Protein AF-A7HFD5-F1 (afdb_monomer)

Secondary structure (DSSP, 8-state):
---------------------------TTHHHHHHHHHHHHHHHHHHHHHHHHS---HHHHHHHHHHHHHHHHHHHHHHHHHHHHHHHTSPPPHHHHHHHHHHHHHHHHHTHHHHHHHHHHHTTSS-HHHHHHHHHHHHHHHHHHHHHHHHHHTT--HHHHHHHHHHHHHHHHHHHHHHHH--

Radius of gyration: 25.85 Å; Cα contacts (8 Å, |Δi|>4): 185; chains: 1; bounding box: 57×35×99 Å

Foldseek 3Di:
DDDDDDDDPPPPDPPPDPPDDPPPCLPPQLVLLLVLLLVLLLVLLLLLLVCLVPPDQLVCSLCVSLVVLVVVLVVQLVVQLVVVCVVVVDHDDPVSSVVSCSSSVSSNVSNCPLSVLSVCVVVVPDPSNVSSVVSNVVSLVSQLVSQLVVCVSVVHDNVVSNVRSVVSSVSSVVSNVVSVVVD

Mean predicted aligned error: 10.49 Å

Nearest PDB structures (foldseek):
  6bwj-assembly1_B  TM=3.461E-01  e=7.773E+00  Oryctolagus cuniculus
  8s9s-assembly1_4  TM=3.280E-01  e=8.963E+00  Homo sapiens
  7v0k-assembly1_K  TM=2.962E-01  e=8.547E+00  Homo sapiens

pLDDT: mean 82.37, std 14.39, range [43.31, 96.06]

Sequence (183 aa):
MRLVNRSRLRRPGARTLPTEPPHAHTQPWIAPFAAKAIYGLLTVLALLVAMEEHPPTPLRASVTLFGAIFGIALAEAYSEWIAEMLAHRRPLSREELRGIWRVVAPVMLGAQPPTVVLLISALGFLPVETAIDVGQWTDLALLYLFGVRVGRVAQQTWPLAIGSGAIATATGALIILVKSLFH

Structure (mmCIF, N/CA/C/O backbone):
data_AF-A7HFD5-F1
#
_entry.id   AF-A7HFD5-F1
#
loop_
_atom_site.group_PDB
_atom_site.id
_atom_site.type_symbol
_atom_site.label_atom_id
_atom_site.label_alt_id
_atom_site.label_comp_id
_atom_site.label_asym_id
_atom_site.label_entity_id
_atom_site.label_seq_id
_atom_site.pdbx_PDB_ins_code
_atom_site.Cartn_x
_atom_site.Cartn_y
_atom_site.Cartn_z
_atom_site.occupancy
_atom_site.B_iso_or_equiv
_atom_site.auth_seq_id
_atom_site.auth_comp_id
_atom_site.auth_asym_id
_atom_site.auth_atom_id
_atom_site.pdbx_PDB_model_num
ATOM 1 N N . MET A 1 1 ? -40.464 2.181 81.068 1.00 44.25 1 MET A N 1
ATOM 2 C CA . MET A 1 1 ? -39.337 2.297 80.115 1.00 44.25 1 MET A CA 1
ATOM 3 C C . MET A 1 1 ? -39.843 1.990 78.705 1.00 44.25 1 MET A C 1
ATOM 5 O O . MET A 1 1 ? -40.033 0.830 78.376 1.00 44.25 1 MET A O 1
ATOM 9 N N . ARG A 1 2 ? -40.174 3.021 77.912 1.00 43.31 2 ARG A N 1
ATOM 10 C CA . ARG A 1 2 ? -40.596 2.907 76.501 1.00 43.31 2 ARG A CA 1
ATOM 11 C C . ARG A 1 2 ? -39.436 3.379 75.628 1.00 43.31 2 ARG A C 1
ATOM 13 O O . ARG A 1 2 ? -39.025 4.527 75.766 1.00 43.31 2 ARG A O 1
ATOM 20 N N . LEU A 1 3 ? -38.911 2.509 74.768 1.00 49.72 3 LEU A N 1
ATOM 21 C CA . LEU A 1 3 ? -37.786 2.819 73.888 1.00 49.72 3 LEU A CA 1
ATOM 22 C C . LEU A 1 3 ? -38.243 2.958 72.428 1.00 49.72 3 LEU A C 1
ATOM 24 O O . LEU A 1 3 ? -38.710 2.013 71.806 1.00 49.72 3 LEU A O 1
ATOM 28 N N . VAL A 1 4 ? -38.036 4.183 71.939 1.00 55.72 4 VAL A N 1
ATOM 29 C CA . VAL A 1 4 ? -37.553 4.578 70.606 1.00 55.72 4 VAL A CA 1
ATOM 30 C C . VAL A 1 4 ? -38.451 4.321 69.387 1.00 55.72 4 VAL A C 1
ATOM 32 O O . VAL A 1 4 ? -38.431 3.289 68.724 1.00 55.72 4 VAL A O 1
ATOM 35 N N . ASN A 1 5 ? -39.138 5.408 69.035 1.00 47.22 5 ASN A N 1
ATOM 36 C CA . ASN A 1 5 ? -39.768 5.730 67.760 1.00 47.22 5 ASN A CA 1
ATOM 37 C C . ASN A 1 5 ? -38.707 5.894 66.646 1.00 47.22 5 ASN A C 1
ATOM 39 O O . ASN A 1 5 ? -37.920 6.842 66.664 1.00 47.22 5 ASN A O 1
ATOM 43 N N . ARG A 1 6 ? -38.678 4.976 65.670 1.00 53.00 6 ARG A N 1
ATOM 44 C CA . ARG A 1 6 ? -37.839 5.071 64.463 1.00 53.00 6 ARG A CA 1
ATOM 45 C C . ARG A 1 6 ? -38.540 5.920 63.408 1.00 53.00 6 ARG A C 1
ATOM 47 O O . ARG A 1 6 ? -39.230 5.402 62.534 1.00 53.00 6 ARG A O 1
ATOM 54 N N . SER A 1 7 ? -38.321 7.227 63.470 1.00 53.94 7 SER A N 1
ATOM 55 C CA . SER A 1 7 ? -38.699 8.138 62.396 1.00 53.94 7 SER A CA 1
ATOM 56 C C . SER A 1 7 ? -37.459 8.620 61.630 1.00 53.94 7 SER A C 1
ATOM 58 O O . SER A 1 7 ? -36.472 9.031 62.230 1.00 53.94 7 SER A O 1
ATOM 60 N N . ARG A 1 8 ? -37.567 8.591 60.294 1.00 55.59 8 ARG A N 1
ATOM 61 C CA . ARG A 1 8 ? -36.820 9.398 59.308 1.00 55.59 8 ARG A CA 1
ATOM 62 C C . ARG A 1 8 ? -35.322 9.104 59.124 1.00 55.59 8 ARG A C 1
ATOM 64 O O . ARG A 1 8 ? -34.465 9.793 59.657 1.00 55.59 8 ARG A O 1
ATOM 71 N N . LEU A 1 9 ? -35.021 8.236 58.156 1.00 59.00 9 LEU A N 1
ATOM 72 C CA . LEU A 1 9 ? -33.842 8.397 57.295 1.00 59.00 9 LEU A CA 1
ATOM 73 C C . LEU A 1 9 ? -34.305 8.482 55.839 1.00 59.00 9 LEU A C 1
ATOM 75 O O . LEU A 1 9 ? -34.291 7.520 55.077 1.00 59.00 9 LEU A O 1
ATOM 79 N N . ARG A 1 10 ? -34.778 9.676 55.481 1.00 52.75 10 ARG A N 1
ATOM 80 C CA . ARG A 1 10 ? -35.054 10.084 54.104 1.00 52.75 10 ARG A CA 1
ATOM 81 C C . ARG A 1 10 ? -33.688 10.361 53.465 1.00 52.75 10 ARG A C 1
ATOM 83 O O . ARG A 1 10 ? -33.070 11.373 53.781 1.00 52.75 10 ARG A O 1
ATOM 90 N N . ARG A 1 11 ? -33.175 9.439 52.642 1.00 56.62 11 ARG A N 1
ATOM 91 C CA . ARG A 1 11 ? -31.941 9.668 51.872 1.00 56.62 11 ARG A CA 1
ATOM 92 C C . ARG A 1 11 ? -32.194 10.802 50.861 1.00 56.62 11 ARG A C 1
ATOM 94 O O . ARG A 1 11 ? -33.150 10.689 50.093 1.00 56.62 11 ARG A O 1
ATOM 101 N N . PRO A 1 12 ? -31.404 11.891 50.871 1.00 48.50 12 PRO A N 1
ATOM 102 C CA . PRO A 1 12 ? -31.484 12.939 49.858 1.00 48.50 12 PRO A CA 1
ATOM 103 C C . PRO A 1 12 ? -31.124 12.377 48.481 1.00 48.50 12 PRO A C 1
ATOM 105 O O . PRO A 1 12 ? -30.333 11.441 48.379 1.00 48.50 12 PRO A O 1
ATOM 108 N N . GLY A 1 13 ? -31.746 12.946 47.448 1.00 53.81 13 GLY A N 1
ATOM 109 C CA . GLY A 1 13 ? -31.769 12.455 46.074 1.00 53.81 13 GLY A CA 1
ATOM 110 C C . GLY A 1 13 ? -30.433 11.934 45.554 1.00 53.81 13 GLY A C 1
ATOM 111 O O . GLY A 1 13 ? -29.445 12.664 45.474 1.00 53.81 13 GLY A O 1
ATOM 112 N N . ALA A 1 14 ? -30.453 10.671 45.128 1.00 58.09 14 ALA A N 1
ATOM 113 C CA . ALA A 1 14 ? -29.502 10.159 44.162 1.00 58.09 14 ALA A CA 1
ATOM 114 C C . ALA A 1 14 ? -29.643 11.018 42.901 1.00 58.09 14 ALA A C 1
ATOM 116 O O . ALA A 1 14 ? -30.614 10.906 42.156 1.00 58.09 14 ALA A O 1
ATOM 117 N N . ARG A 1 15 ? -28.697 11.938 42.720 1.00 60.25 15 ARG A N 1
ATOM 118 C CA . ARG A 1 15 ? -28.485 12.659 41.472 1.00 60.25 15 ARG A CA 1
ATOM 119 C C . ARG A 1 15 ? -28.172 11.577 40.438 1.00 60.25 15 ARG A C 1
ATOM 121 O O . ARG A 1 15 ? -27.077 11.025 40.447 1.00 60.25 15 ARG A O 1
ATOM 128 N N . THR A 1 16 ? -29.164 11.194 39.639 1.00 61.38 16 THR A N 1
ATOM 129 C CA . THR A 1 16 ? -28.973 10.308 38.492 1.00 61.38 16 THR A CA 1
ATOM 130 C C . THR A 1 16 ? -27.947 10.991 37.603 1.00 61.38 16 THR A C 1
ATOM 132 O O . THR A 1 16 ? -28.239 12.036 37.017 1.00 61.38 16 THR A O 1
ATOM 135 N N . LEU A 1 17 ? -26.720 10.468 37.587 1.00 64.00 17 LEU A N 1
ATOM 136 C CA . LEU A 1 17 ? -25.736 10.857 36.588 1.00 64.00 17 LEU A CA 1
ATOM 137 C C . LEU A 1 17 ? -26.415 10.685 35.224 1.00 64.00 17 LEU A C 1
ATOM 139 O O . LEU A 1 17 ? -27.093 9.668 35.037 1.00 64.00 17 LEU A O 1
ATOM 143 N N . PRO A 1 18 ? -26.304 11.661 34.306 1.00 53.75 18 PRO A N 1
ATOM 144 C CA . PRO A 1 18 ? -26.724 11.451 32.934 1.00 53.75 18 PRO A CA 1
ATOM 145 C C . PRO A 1 18 ? -26.061 10.159 32.469 1.00 53.75 18 PRO A C 1
ATOM 147 O O . PRO A 1 18 ? -24.836 10.055 32.479 1.00 53.75 18 PRO A O 1
ATOM 150 N N . THR A 1 19 ? -26.866 9.149 32.153 1.00 61.34 19 THR A N 1
ATOM 151 C CA . THR A 1 19 ? -26.386 7.993 31.409 1.00 61.34 19 THR A CA 1
ATOM 152 C C . THR A 1 19 ? -25.817 8.569 30.126 1.00 61.34 19 THR A C 1
ATOM 154 O O . THR A 1 19 ? -26.585 9.128 29.337 1.00 61.34 19 THR A O 1
ATOM 157 N N . GLU A 1 20 ? -24.491 8.529 29.966 1.00 51.72 20 GLU A N 1
ATOM 158 C CA . GLU A 1 20 ? -23.870 8.852 28.687 1.00 51.72 20 GLU A CA 1
ATOM 159 C C . GLU A 1 20 ? -24.668 8.117 27.607 1.00 51.72 20 GLU A C 1
ATOM 161 O O . GLU A 1 20 ? -24.964 6.924 27.778 1.00 51.72 20 GLU A O 1
ATOM 166 N N . PRO A 1 21 ? -25.127 8.820 26.556 1.00 48.94 21 PRO A N 1
ATOM 167 C CA . PRO A 1 21 ? -25.828 8.157 25.475 1.00 48.94 21 PRO A CA 1
ATOM 168 C C . PRO A 1 21 ? -24.923 7.019 24.997 1.00 48.94 21 PRO A C 1
ATOM 170 O O . PRO A 1 21 ? -23.722 7.257 24.853 1.00 48.94 21 PRO A O 1
ATOM 173 N N . PRO A 1 22 ? -25.454 5.801 24.780 1.00 47.50 22 PRO A N 1
ATOM 174 C CA . PRO A 1 22 ? -24.657 4.685 24.304 1.00 47.50 22 PRO A CA 1
ATOM 175 C C . PRO A 1 22 ? -23.882 5.161 23.083 1.00 47.50 22 PRO A C 1
ATOM 177 O O . PRO A 1 22 ? -24.492 5.465 22.055 1.00 47.50 22 PRO A O 1
ATOM 180 N N . HIS A 1 23 ? -22.561 5.314 23.209 1.00 51.72 23 HIS A N 1
ATOM 181 C CA . HIS A 1 23 ? -21.713 5.595 22.067 1.00 51.72 23 HIS A CA 1
ATOM 182 C C . HIS A 1 23 ? -21.986 4.461 21.092 1.00 51.72 23 HIS A C 1
ATOM 184 O O . HIS A 1 23 ? -21.674 3.305 21.380 1.00 51.72 23 HIS A O 1
ATOM 190 N N . ALA A 1 24 ? -22.702 4.779 20.012 1.00 45.25 24 ALA A N 1
ATOM 191 C CA . ALA A 1 24 ? -23.101 3.814 19.013 1.00 45.25 24 ALA A CA 1
ATOM 192 C C . ALA A 1 24 ? -21.847 3.032 18.636 1.00 45.25 24 ALA A C 1
ATOM 194 O O . ALA A 1 24 ? -20.872 3.629 18.181 1.00 45.25 24 ALA A O 1
ATOM 195 N N . HIS A 1 25 ? -21.854 1.725 18.905 1.00 45.72 25 HIS A N 1
ATOM 196 C CA . HIS A 1 25 ? -20.772 0.810 18.575 1.00 45.72 25 HIS A CA 1
ATOM 197 C C . HIS A 1 25 ? -20.634 0.745 17.048 1.00 45.72 25 HIS A C 1
ATOM 199 O O . HIS A 1 25 ? -21.090 -0.188 16.388 1.00 45.72 25 HIS A O 1
ATOM 205 N N . THR A 1 26 ? -20.028 1.771 16.461 1.00 50.12 26 THR A N 1
ATOM 206 C CA . THR A 1 26 ? -19.501 1.747 15.109 1.00 50.12 26 THR A CA 1
ATOM 207 C C . THR A 1 26 ? -18.338 0.765 15.137 1.00 50.12 26 THR A C 1
ATOM 209 O O . THR A 1 26 ? -17.369 0.932 15.866 1.00 50.12 26 THR A O 1
ATOM 212 N N . GLN A 1 27 ? -1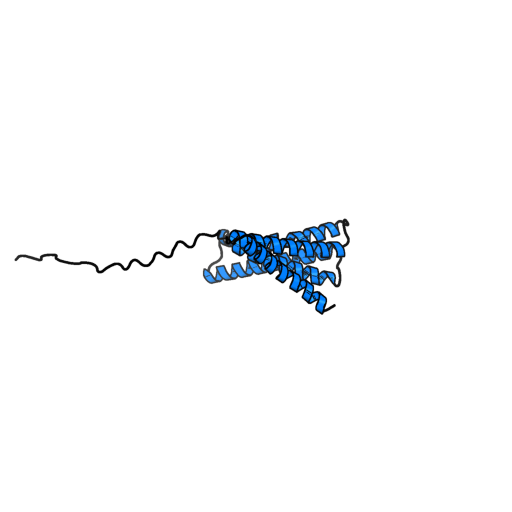8.533 -0.347 14.430 1.00 52.47 27 GLN A N 1
ATOM 213 C CA . GLN A 1 27 ? -17.648 -1.508 14.285 1.00 52.47 27 GLN A CA 1
ATOM 214 C C . GLN A 1 27 ? -16.198 -1.289 14.790 1.00 52.47 27 GLN A C 1
ATOM 216 O O . GLN A 1 27 ? -15.396 -0.703 14.058 1.00 52.47 27 GLN A O 1
ATOM 221 N N . PRO A 1 28 ? -15.836 -1.793 15.994 1.00 57.84 28 PRO A N 1
ATOM 222 C CA . PRO A 1 28 ? -14.595 -1.438 16.704 1.00 57.84 28 PRO A CA 1
ATOM 223 C C . PRO A 1 28 ? -13.293 -1.679 15.928 1.00 57.84 28 PRO A C 1
ATOM 225 O O . PRO A 1 28 ? -12.256 -1.113 16.252 1.00 57.84 28 PRO A O 1
ATOM 228 N N . TRP A 1 29 ? -13.330 -2.541 14.912 1.00 61.69 29 TRP A N 1
ATOM 229 C CA . TRP A 1 29 ? -12.152 -3.027 14.199 1.00 61.69 29 TRP A CA 1
ATOM 230 C C . TRP A 1 29 ? -11.953 -2.402 12.810 1.00 61.69 29 TRP A C 1
ATOM 232 O O . TRP A 1 29 ? -10.851 -2.484 12.275 1.00 61.69 29 TRP A O 1
ATOM 242 N N . ILE A 1 30 ? -12.969 -1.755 12.216 1.00 67.38 30 ILE A N 1
ATOM 243 C CA . ILE A 1 30 ? -12.863 -1.246 10.835 1.00 67.38 30 ILE A CA 1
ATOM 244 C C . ILE A 1 30 ? -12.021 0.028 10.750 1.00 67.38 30 ILE A C 1
ATOM 246 O O . ILE A 1 30 ? -11.222 0.168 9.825 1.00 67.38 30 ILE A O 1
ATOM 250 N N . ALA A 1 31 ? -12.189 0.964 11.686 1.00 69.19 31 ALA A N 1
ATOM 251 C CA . ALA A 1 31 ? -11.440 2.219 11.650 1.00 69.19 31 ALA A CA 1
ATOM 252 C C . ALA A 1 31 ? -9.922 2.003 11.846 1.00 69.19 31 ALA A C 1
ATOM 254 O O . ALA A 1 31 ? -9.158 2.500 11.014 1.00 69.19 31 ALA A O 1
ATOM 255 N N . PRO A 1 32 ? -9.465 1.197 12.831 1.00 75.12 32 PRO A N 1
ATOM 256 C CA . PRO A 1 32 ? -8.049 0.846 12.953 1.00 75.12 32 PRO A CA 1
ATOM 257 C C . PRO A 1 32 ? -7.513 0.098 11.728 1.00 75.12 32 PRO A C 1
ATOM 259 O O . PRO A 1 32 ? -6.400 0.372 11.284 1.00 75.12 32 PRO A O 1
ATOM 262 N N . PHE A 1 33 ? -8.315 -0.804 11.144 1.00 80.00 33 PHE A N 1
ATOM 263 C CA . PHE A 1 33 ? -7.948 -1.522 9.922 1.00 80.00 33 PHE A CA 1
ATOM 264 C C . PHE A 1 33 ? -7.673 -0.554 8.769 1.00 80.00 33 PHE A C 1
ATOM 266 O O . PHE A 1 33 ? -6.619 -0.619 8.143 1.00 80.00 33 PHE A O 1
ATOM 273 N N . ALA A 1 34 ? -8.615 0.347 8.484 1.00 80.69 34 ALA A N 1
ATOM 274 C CA . ALA A 1 34 ? -8.517 1.238 7.337 1.00 80.69 34 ALA A CA 1
ATOM 275 C C . ALA A 1 34 ? -7.388 2.263 7.492 1.00 80.69 34 ALA A C 1
ATOM 277 O O . ALA A 1 34 ? -6.662 2.502 6.533 1.00 80.69 34 ALA A O 1
ATOM 278 N N . ALA A 1 35 ? -7.195 2.820 8.693 1.00 84.06 35 ALA A N 1
ATOM 279 C CA . ALA A 1 35 ? -6.090 3.739 8.964 1.00 84.06 35 ALA A CA 1
ATOM 280 C C . ALA A 1 35 ? -4.727 3.078 8.697 1.00 84.06 35 ALA A C 1
ATOM 282 O O . ALA A 1 35 ? -3.876 3.645 8.015 1.00 84.06 35 ALA A O 1
ATOM 283 N N . LYS A 1 36 ? -4.553 1.840 9.168 1.00 85.44 36 LYS A N 1
ATOM 284 C CA . LYS A 1 36 ? -3.338 1.052 8.947 1.00 85.44 36 LYS A CA 1
ATOM 285 C C . LYS A 1 36 ? -3.147 0.624 7.494 1.00 85.44 36 LYS A C 1
ATOM 287 O O . LYS A 1 36 ? -2.031 0.671 6.989 1.00 85.44 36 LYS A O 1
ATOM 292 N N . ALA A 1 37 ? -4.222 0.254 6.802 1.00 86.50 37 ALA A N 1
ATOM 293 C CA . ALA A 1 37 ? -4.168 -0.050 5.375 1.00 86.50 37 ALA A CA 1
ATOM 294 C C . ALA A 1 37 ? -3.739 1.180 4.556 1.00 86.50 37 ALA A C 1
ATOM 296 O O . ALA A 1 37 ? -2.868 1.062 3.703 1.00 86.50 37 ALA A O 1
ATOM 297 N N . ILE A 1 38 ? -4.284 2.366 4.859 1.00 89.12 38 ILE A N 1
ATOM 298 C CA . ILE A 1 38 ? -3.890 3.637 4.229 1.00 89.12 38 ILE A CA 1
ATOM 299 C C . ILE A 1 38 ? -2.410 3.942 4.497 1.00 89.12 38 ILE A C 1
ATOM 301 O O . ILE A 1 38 ? -1.690 4.290 3.568 1.00 89.12 38 ILE A O 1
ATOM 305 N N . TYR A 1 39 ? -1.934 3.767 5.733 1.00 89.69 39 TYR A N 1
ATOM 306 C CA . TYR A 1 39 ? -0.515 3.933 6.066 1.00 89.69 39 TYR A CA 1
ATOM 307 C C . TYR A 1 39 ? 0.392 2.985 5.263 1.00 89.69 39 TYR A C 1
ATOM 309 O O . TYR A 1 39 ? 1.397 3.418 4.692 1.00 89.69 39 TYR A O 1
ATOM 317 N N . GLY A 1 40 ? 0.008 1.709 5.165 1.00 90.00 40 GLY A N 1
ATOM 318 C CA . GLY A 1 4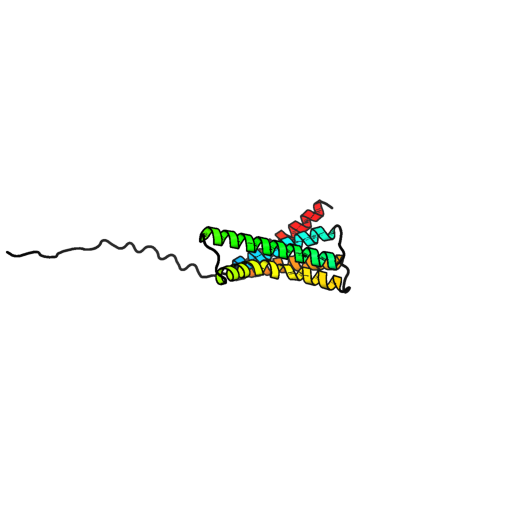0 ? 0.707 0.722 4.344 1.00 90.00 40 GLY A CA 1
ATOM 319 C C . GLY A 1 40 ? 0.763 1.132 2.872 1.00 90.00 40 GLY A C 1
ATOM 320 O O . GLY A 1 40 ? 1.845 1.157 2.296 1.00 90.00 40 GLY A O 1
ATOM 321 N N . LEU A 1 41 ? -0.373 1.530 2.292 1.00 92.62 41 LEU A N 1
ATOM 322 C CA . LEU A 1 41 ? -0.472 1.992 0.901 1.00 92.62 41 LEU A CA 1
ATOM 323 C C . LEU A 1 41 ? 0.388 3.231 0.629 1.00 92.62 41 LEU A C 1
ATOM 325 O O . LEU A 1 41 ? 1.102 3.270 -0.363 1.00 92.62 41 LEU A O 1
ATOM 329 N N . LEU A 1 42 ? 0.380 4.229 1.520 1.00 93.44 42 LEU A N 1
ATOM 330 C CA . LEU A 1 42 ? 1.243 5.409 1.377 1.00 93.44 42 LEU A CA 1
ATOM 331 C C . LEU A 1 42 ? 2.728 5.028 1.407 1.00 93.44 42 LEU A C 1
ATOM 333 O O . LEU A 1 42 ? 3.534 5.609 0.681 1.00 93.44 42 LEU A O 1
ATOM 337 N N . THR A 1 43 ? 3.084 4.039 2.227 1.00 93.12 43 THR A N 1
ATOM 338 C CA . THR A 1 43 ? 4.463 3.555 2.321 1.00 93.12 43 THR A CA 1
ATOM 339 C C . THR A 1 43 ? 4.882 2.786 1.069 1.00 93.12 43 THR A C 1
ATOM 341 O O . THR A 1 43 ? 5.982 3.011 0.566 1.00 93.12 43 THR A O 1
ATOM 344 N N . VAL A 1 44 ? 4.015 1.921 0.527 1.00 93.88 44 VAL A N 1
ATOM 345 C CA . VAL A 1 44 ? 4.269 1.242 -0.756 1.00 93.88 44 VAL A CA 1
ATOM 346 C C . VAL A 1 44 ? 4.408 2.254 -1.881 1.00 93.88 44 VAL A C 1
ATOM 348 O O . VAL A 1 44 ? 5.389 2.189 -2.618 1.00 93.88 44 VAL A O 1
ATOM 351 N N . LEU A 1 45 ? 3.503 3.228 -1.960 1.00 94.88 45 LEU A N 1
ATOM 352 C CA . LEU A 1 45 ? 3.543 4.260 -2.985 1.00 94.88 45 LEU A CA 1
ATOM 353 C C . LEU A 1 45 ? 4.866 5.031 -2.940 1.00 94.88 45 LEU A C 1
ATOM 355 O O . LEU A 1 45 ? 5.505 5.205 -3.972 1.00 94.88 45 LEU A O 1
ATOM 359 N N . ALA A 1 46 ? 5.328 5.424 -1.749 1.00 94.44 46 ALA A N 1
ATOM 360 C CA . ALA A 1 46 ? 6.625 6.076 -1.584 1.00 94.44 46 ALA A CA 1
ATOM 361 C C . ALA A 1 46 ? 7.798 5.197 -2.054 1.00 94.44 46 ALA A C 1
ATOM 363 O O . ALA A 1 46 ? 8.717 5.695 -2.705 1.00 94.44 46 ALA A O 1
ATOM 364 N N . LEU A 1 47 ? 7.765 3.892 -1.767 1.00 94.31 47 LEU A N 1
ATOM 365 C CA . LEU A 1 47 ? 8.787 2.950 -2.232 1.00 94.31 47 LEU A CA 1
ATOM 366 C C . LEU A 1 47 ? 8.760 2.775 -3.754 1.00 94.31 47 LEU A C 1
ATOM 368 O O . LEU A 1 47 ? 9.820 2.761 -4.372 1.00 94.31 47 LEU A O 1
ATOM 372 N N . LEU A 1 48 ? 7.577 2.675 -4.364 1.00 94.62 48 LEU A N 1
ATOM 373 C CA . LEU A 1 48 ? 7.422 2.574 -5.817 1.00 94.62 48 LEU A CA 1
ATOM 374 C C . LEU A 1 48 ? 7.933 3.830 -6.522 1.00 94.62 48 LEU A C 1
ATOM 376 O O . LEU A 1 48 ? 8.693 3.723 -7.478 1.00 94.62 48 LEU A O 1
ATOM 380 N N . VAL A 1 49 ? 7.564 5.008 -6.016 1.00 93.94 49 VAL A N 1
ATOM 381 C CA . VAL A 1 49 ? 8.043 6.310 -6.503 1.00 93.94 49 VAL A CA 1
ATOM 382 C C . VAL A 1 49 ? 9.572 6.395 -6.420 1.00 93.94 49 VAL A C 1
ATOM 384 O O . VAL A 1 49 ? 10.209 6.869 -7.356 1.00 93.94 49 VAL A O 1
ATOM 387 N N . ALA A 1 50 ? 10.177 5.884 -5.343 1.00 92.56 50 ALA A N 1
ATOM 388 C CA . ALA A 1 50 ? 11.632 5.831 -5.199 1.00 92.56 50 ALA A CA 1
ATOM 389 C C . ALA A 1 50 ? 12.305 4.824 -6.154 1.00 92.56 50 ALA A C 1
ATOM 391 O O . ALA A 1 50 ? 13.405 5.080 -6.638 1.00 92.56 50 ALA A O 1
ATOM 392 N N . MET A 1 51 ? 11.668 3.679 -6.425 1.00 93.06 51 MET A N 1
ATOM 393 C CA . MET A 1 51 ? 12.184 2.671 -7.360 1.00 93.06 51 MET A CA 1
ATOM 394 C C . MET A 1 51 ? 12.118 3.127 -8.816 1.00 93.06 51 MET A C 1
ATOM 396 O O . MET A 1 51 ? 12.957 2.714 -9.606 1.00 93.06 51 MET A O 1
ATOM 400 N N . GLU A 1 52 ? 11.138 3.953 -9.169 1.00 92.00 52 GLU A N 1
ATOM 401 C CA . GLU A 1 52 ? 10.920 4.414 -10.542 1.00 92.00 52 GLU A CA 1
ATOM 402 C C . GLU A 1 52 ? 12.105 5.225 -11.098 1.00 92.00 52 GLU A C 1
ATOM 404 O O . GLU A 1 52 ? 12.359 5.177 -12.294 1.00 92.00 52 GLU A O 1
ATOM 409 N N . GLU A 1 53 ? 12.858 5.927 -10.241 1.00 87.62 53 GLU A N 1
ATOM 410 C CA . GLU A 1 53 ? 14.045 6.706 -10.639 1.00 87.62 53 GLU A CA 1
ATOM 411 C C . GLU A 1 53 ? 15.166 5.817 -11.203 1.00 87.62 53 GLU A C 1
ATOM 413 O O . GLU A 1 53 ? 15.808 6.136 -12.199 1.00 87.62 53 GLU A O 1
ATOM 418 N N . HIS A 1 54 ? 15.406 4.676 -10.553 1.00 88.81 54 HIS A N 1
ATOM 419 C CA . HIS A 1 54 ? 16.396 3.687 -10.973 1.00 88.81 54 HIS A CA 1
ATOM 420 C C . HIS A 1 54 ? 15.770 2.293 -10.880 1.00 88.81 54 HIS A C 1
ATOM 422 O O . HIS A 1 54 ? 16.028 1.579 -9.899 1.00 88.81 54 HIS A O 1
ATOM 428 N N . PRO A 1 55 ? 14.952 1.898 -11.877 1.00 89.56 55 PRO A N 1
ATOM 429 C CA . PRO A 1 55 ? 14.176 0.670 -11.817 1.00 89.56 55 PRO A CA 1
ATOM 430 C C . PRO A 1 55 ? 15.077 -0.550 -11.577 1.00 89.56 55 PRO A C 1
ATOM 432 O O . PRO A 1 55 ? 15.942 -0.866 -12.402 1.00 89.56 55 PRO A O 1
ATOM 435 N N . PRO A 1 56 ? 14.932 -1.252 -10.437 1.00 92.62 56 PRO A N 1
ATOM 436 C CA . PRO A 1 56 ? 15.657 -2.492 -10.209 1.00 92.62 56 PRO A CA 1
ATOM 437 C C . PRO A 1 56 ? 15.073 -3.609 -11.085 1.00 92.62 56 PRO A C 1
ATOM 439 O O . PRO A 1 56 ? 14.020 -3.465 -11.697 1.00 92.62 56 PRO A O 1
ATOM 442 N N . THR A 1 57 ? 15.714 -4.781 -11.111 1.00 95.12 57 THR A N 1
ATOM 443 C CA . THR A 1 57 ? 15.112 -5.946 -11.780 1.00 95.12 57 THR A CA 1
ATOM 444 C C . THR A 1 57 ? 13.760 -6.302 -11.135 1.00 95.12 57 THR A C 1
ATOM 446 O O . THR A 1 57 ? 13.634 -6.169 -9.914 1.00 95.12 57 THR A O 1
ATOM 449 N N . PRO A 1 58 ? 12.759 -6.806 -11.888 1.00 92.62 58 PRO A N 1
ATOM 450 C CA . PRO A 1 58 ? 11.415 -7.053 -11.352 1.00 92.62 58 PRO A CA 1
ATOM 451 C C . PRO A 1 58 ? 11.382 -7.914 -10.078 1.00 92.62 58 PRO A C 1
ATOM 453 O O . PRO A 1 58 ? 10.651 -7.629 -9.128 1.00 92.62 58 PRO A O 1
ATOM 456 N N . LEU A 1 59 ? 12.218 -8.960 -10.022 1.00 92.62 59 LEU A N 1
ATOM 457 C CA . LEU A 1 59 ? 12.333 -9.818 -8.842 1.00 92.62 59 LEU A CA 1
ATOM 458 C C . LEU A 1 59 ? 12.909 -9.052 -7.646 1.00 92.62 59 LEU A C 1
ATOM 460 O O . LEU A 1 59 ? 12.413 -9.191 -6.530 1.00 92.62 59 LEU A O 1
ATOM 464 N N . ARG A 1 60 ? 13.931 -8.218 -7.870 1.00 94.19 60 ARG A N 1
ATOM 465 C CA . ARG A 1 60 ? 14.518 -7.382 -6.819 1.00 94.19 60 ARG A CA 1
ATOM 466 C C . ARG A 1 60 ? 13.512 -6.339 -6.335 1.00 94.19 60 ARG A C 1
ATOM 468 O O . ARG A 1 60 ? 13.379 -6.190 -5.128 1.00 94.19 60 ARG A O 1
ATOM 475 N N . ALA A 1 61 ? 12.761 -5.704 -7.238 1.00 93.38 61 ALA A N 1
ATOM 476 C CA . ALA A 1 61 ? 11.665 -4.795 -6.897 1.00 93.38 61 ALA A CA 1
ATOM 477 C C . ALA A 1 61 ? 10.641 -5.485 -5.980 1.00 93.38 61 ALA A C 1
ATOM 479 O O . ALA A 1 61 ? 10.340 -4.993 -4.895 1.00 93.38 61 ALA A O 1
ATOM 480 N N . SER A 1 62 ? 10.184 -6.676 -6.382 1.00 92.44 62 SER A N 1
ATOM 481 C CA . SER A 1 62 ? 9.198 -7.476 -5.645 1.00 92.44 62 SER A CA 1
ATOM 482 C C . SER A 1 62 ? 9.686 -7.851 -4.244 1.00 92.44 62 SER A C 1
ATOM 484 O O . SER A 1 62 ? 8.976 -7.650 -3.262 1.00 92.44 62 SER A O 1
ATOM 486 N N . VAL A 1 63 ? 10.914 -8.372 -4.136 1.00 93.12 63 VAL A N 1
ATOM 487 C CA . VAL A 1 63 ? 11.509 -8.781 -2.854 1.00 93.12 63 VAL A CA 1
ATOM 488 C C . VAL A 1 63 ? 11.761 -7.577 -1.953 1.00 93.12 63 VAL A C 1
ATOM 490 O O . VAL A 1 63 ? 11.489 -7.653 -0.757 1.00 93.12 63 VAL A O 1
ATOM 493 N N . THR A 1 64 ? 12.254 -6.465 -2.502 1.00 93.38 64 THR A N 1
ATOM 494 C CA . THR A 1 64 ? 12.469 -5.236 -1.733 1.00 93.38 64 THR A CA 1
ATOM 495 C C . THR A 1 64 ? 11.150 -4.690 -1.205 1.00 93.38 64 THR A C 1
ATOM 497 O O . THR A 1 64 ? 11.071 -4.371 -0.020 1.00 93.38 64 THR A O 1
ATOM 500 N N . LEU A 1 65 ? 10.110 -4.630 -2.040 1.00 92.50 65 LEU A N 1
ATOM 501 C CA . LEU A 1 65 ? 8.817 -4.105 -1.623 1.00 92.50 65 LEU A CA 1
ATOM 502 C C . LEU A 1 65 ? 8.158 -5.001 -0.567 1.00 92.50 65 LEU A C 1
ATOM 504 O O . LEU A 1 65 ? 7.779 -4.523 0.503 1.00 92.50 65 LEU A O 1
ATOM 508 N N . PHE A 1 66 ? 8.106 -6.312 -0.820 1.00 91.56 66 PHE A N 1
ATOM 509 C CA . PHE A 1 66 ? 7.584 -7.283 0.139 1.00 91.56 66 PHE A CA 1
ATOM 510 C C . PHE A 1 66 ? 8.354 -7.245 1.463 1.00 91.56 66 PHE A C 1
ATOM 512 O O . PHE A 1 66 ? 7.752 -7.178 2.534 1.00 91.56 66 PHE A O 1
ATOM 519 N N . GLY A 1 67 ? 9.688 -7.256 1.397 1.00 91.25 67 GLY A N 1
ATOM 520 C CA . GLY A 1 67 ? 10.561 -7.238 2.566 1.00 91.25 67 GLY A CA 1
ATOM 521 C C . GLY A 1 67 ? 10.404 -5.969 3.401 1.00 91.25 67 GLY A C 1
ATOM 522 O O . GLY A 1 67 ? 10.359 -6.057 4.627 1.00 91.25 67 GLY A O 1
ATOM 523 N N . ALA A 1 68 ? 10.258 -4.805 2.761 1.00 92.62 68 ALA A N 1
ATOM 524 C CA . ALA A 1 68 ? 10.019 -3.542 3.453 1.00 92.62 68 ALA A CA 1
ATOM 525 C C . ALA A 1 68 ? 8.682 -3.557 4.208 1.00 92.62 68 ALA A C 1
ATOM 527 O O . ALA A 1 68 ? 8.646 -3.271 5.404 1.00 92.62 68 ALA A O 1
ATOM 528 N N . ILE A 1 69 ? 7.597 -3.965 3.545 1.00 90.50 69 ILE A N 1
ATOM 529 C CA . ILE A 1 69 ? 6.265 -4.049 4.162 1.00 90.50 69 ILE A CA 1
ATOM 530 C C . ILE A 1 69 ? 6.224 -5.090 5.276 1.00 90.50 69 ILE A C 1
ATOM 532 O O . ILE A 1 69 ? 5.632 -4.851 6.328 1.00 90.50 69 ILE A O 1
ATOM 536 N N . PHE A 1 70 ? 6.895 -6.223 5.085 1.00 89.81 70 PHE A N 1
ATOM 537 C CA . PHE A 1 70 ? 7.044 -7.230 6.125 1.00 89.81 70 PHE A CA 1
ATOM 538 C C . PHE A 1 70 ? 7.821 -6.689 7.334 1.00 89.81 70 PHE A C 1
ATOM 540 O O . PHE A 1 70 ? 7.392 -6.876 8.471 1.00 89.81 70 PHE A O 1
ATOM 547 N N . GLY A 1 71 ? 8.919 -5.963 7.109 1.00 91.19 71 GLY A N 1
ATOM 548 C CA . GLY A 1 71 ? 9.694 -5.318 8.169 1.00 91.19 71 GLY A CA 1
ATOM 549 C C . GLY A 1 71 ? 8.886 -4.285 8.958 1.00 91.19 71 GLY A C 1
ATOM 550 O O . GLY A 1 71 ? 8.921 -4.295 10.186 1.00 91.19 71 GLY A O 1
ATOM 551 N N . ILE A 1 72 ? 8.105 -3.446 8.272 1.00 90.19 72 ILE A N 1
ATOM 552 C CA . ILE A 1 72 ? 7.204 -2.466 8.904 1.00 90.19 72 ILE A CA 1
ATOM 553 C C . ILE A 1 72 ? 6.139 -3.176 9.739 1.00 90.19 72 ILE A C 1
ATOM 555 O O . ILE A 1 72 ? 5.928 -2.825 10.897 1.00 90.19 72 ILE A O 1
ATOM 559 N N . ALA A 1 73 ? 5.515 -4.222 9.194 1.00 86.88 73 ALA A N 1
ATOM 560 C CA . ALA A 1 73 ? 4.532 -5.014 9.922 1.00 86.88 73 ALA A CA 1
ATOM 561 C C . ALA A 1 73 ? 5.131 -5.656 11.187 1.00 86.88 73 ALA A C 1
ATOM 563 O O . ALA A 1 73 ? 4.511 -5.625 12.250 1.00 86.88 73 ALA A O 1
ATOM 564 N N . LEU A 1 74 ? 6.354 -6.190 11.112 1.00 87.88 74 LEU A N 1
ATOM 565 C CA . LEU A 1 74 ? 7.057 -6.712 12.286 1.00 87.88 74 LEU A CA 1
ATOM 566 C C . LEU A 1 74 ? 7.371 -5.619 13.311 1.00 87.88 74 LEU A C 1
ATOM 568 O O . LEU A 1 74 ? 7.211 -5.854 14.508 1.00 87.88 74 LEU A O 1
ATOM 572 N N . ALA A 1 75 ? 7.790 -4.434 12.862 1.00 89.75 75 ALA A N 1
ATOM 573 C CA . ALA A 1 75 ? 8.047 -3.302 13.745 1.00 89.75 75 ALA A CA 1
ATOM 574 C C . ALA A 1 75 ? 6.770 -2.862 14.478 1.00 89.75 75 ALA A C 1
ATOM 576 O O . ALA A 1 75 ? 6.798 -2.667 15.694 1.00 89.75 75 ALA A O 1
ATOM 577 N N . GLU A 1 76 ? 5.634 -2.791 13.777 1.00 86.38 76 GLU A N 1
ATOM 578 C CA . GLU A 1 76 ? 4.338 -2.515 14.399 1.00 86.38 76 GLU A CA 1
ATOM 579 C C . GLU A 1 76 ? 3.951 -3.595 15.414 1.00 86.38 76 GLU A C 1
ATOM 581 O O . GLU A 1 76 ? 3.579 -3.270 16.543 1.00 86.38 76 GLU A O 1
ATOM 586 N N . ALA A 1 77 ? 4.086 -4.875 15.051 1.00 86.12 77 ALA A N 1
ATOM 587 C CA . ALA A 1 77 ? 3.786 -5.991 15.949 1.00 86.12 77 ALA A CA 1
ATOM 588 C C . ALA A 1 77 ? 4.635 -5.939 17.224 1.00 86.12 77 ALA A C 1
ATOM 590 O O . ALA A 1 77 ? 4.137 -6.173 18.325 1.00 86.12 77 ALA A O 1
ATOM 591 N N . TYR A 1 78 ? 5.916 -5.605 17.078 1.00 85.62 78 TYR A N 1
ATOM 592 C CA . TYR A 1 78 ? 6.832 -5.452 18.196 1.00 85.62 78 TYR A CA 1
ATOM 593 C C . TYR A 1 78 ? 6.464 -4.256 19.082 1.00 85.62 78 TYR A C 1
ATOM 595 O O . TYR A 1 78 ? 6.494 -4.372 20.306 1.00 85.62 78 TYR A O 1
ATOM 603 N N . SER A 1 79 ? 6.071 -3.128 18.484 1.00 87.88 79 SER A N 1
ATOM 604 C CA . SER A 1 79 ? 5.654 -1.940 19.236 1.00 87.88 79 SER A CA 1
ATOM 605 C C . SER A 1 79 ? 4.411 -2.203 20.094 1.00 87.88 79 SER A C 1
ATOM 607 O O . SER A 1 79 ? 4.394 -1.843 21.271 1.00 87.88 79 SER A O 1
ATOM 609 N N . GLU A 1 80 ? 3.428 -2.926 19.549 1.00 86.00 80 GLU A N 1
ATOM 610 C CA . GLU A 1 80 ? 2.220 -3.325 20.273 1.00 86.00 80 GLU A CA 1
ATOM 611 C C . GLU A 1 80 ? 2.546 -4.337 21.379 1.00 86.00 80 GLU A C 1
ATOM 613 O O . GLU A 1 80 ? 2.046 -4.235 22.498 1.00 86.00 80 GLU A O 1
ATOM 618 N N . TRP A 1 81 ? 3.451 -5.284 21.103 1.00 84.50 81 TRP A N 1
ATOM 619 C CA . TRP A 1 81 ? 3.917 -6.232 22.113 1.00 84.50 81 TRP A CA 1
ATOM 620 C C . TRP A 1 81 ? 4.574 -5.518 23.301 1.00 84.50 81 TRP A C 1
ATOM 622 O O . TRP A 1 81 ? 4.250 -5.823 24.451 1.00 84.50 81 TRP A O 1
ATOM 632 N N . ILE A 1 82 ? 5.457 -4.547 23.048 1.00 86.56 82 ILE A N 1
ATOM 633 C CA . ILE A 1 82 ? 6.058 -3.734 24.111 1.00 86.56 82 ILE A CA 1
ATOM 634 C C . ILE A 1 82 ? 4.973 -2.998 24.899 1.00 86.56 82 ILE A C 1
ATOM 636 O O . ILE A 1 82 ? 5.001 -3.046 26.130 1.00 86.56 82 ILE A O 1
ATOM 640 N N . ALA A 1 83 ? 4.031 -2.336 24.221 1.00 86.00 83 ALA A N 1
ATOM 641 C CA . ALA A 1 83 ? 2.975 -1.565 24.875 1.00 86.00 83 ALA A CA 1
ATOM 642 C C . ALA A 1 83 ? 2.166 -2.430 25.855 1.00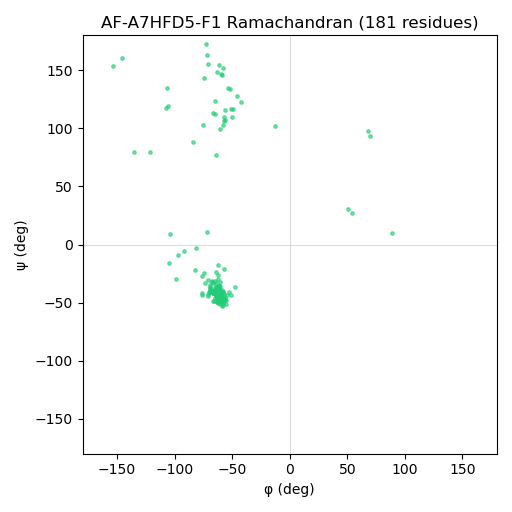 86.00 83 ALA A C 1
ATOM 644 O O . ALA A 1 83 ? 2.019 -2.073 27.026 1.00 86.00 83 ALA A O 1
ATOM 645 N N . GLU A 1 84 ? 1.740 -3.610 25.409 1.00 85.81 84 GLU A N 1
ATOM 646 C CA . GLU A 1 84 ? 0.933 -4.537 26.201 1.00 85.81 84 GLU A CA 1
ATOM 647 C C . GLU A 1 84 ? 1.735 -5.161 27.360 1.00 85.81 84 GLU A C 1
ATOM 649 O O . GLU A 1 84 ? 1.257 -5.277 28.494 1.00 85.81 84 GLU A O 1
ATOM 654 N N . MET A 1 85 ? 3.007 -5.501 27.116 1.00 86.06 85 MET A N 1
ATOM 655 C CA . MET A 1 85 ? 3.908 -6.016 28.151 1.00 86.06 85 MET A CA 1
ATOM 656 C C . MET A 1 85 ? 4.157 -4.977 29.255 1.00 86.06 85 MET A C 1
ATOM 658 O O . MET A 1 85 ? 4.161 -5.325 30.440 1.00 86.06 85 MET A O 1
ATOM 662 N N . LEU A 1 86 ? 4.347 -3.704 28.891 1.00 88.12 86 LEU A N 1
ATOM 663 C CA . LEU A 1 86 ? 4.528 -2.611 29.851 1.00 88.12 86 LEU A CA 1
ATOM 664 C C . LEU A 1 86 ? 3.240 -2.317 30.627 1.00 88.12 86 LEU A C 1
ATOM 666 O O . LEU A 1 86 ? 3.306 -2.084 31.837 1.00 88.12 86 LEU A O 1
ATOM 670 N N . ALA A 1 87 ? 2.083 -2.360 29.960 1.00 87.50 87 ALA A N 1
ATOM 671 C CA . ALA A 1 87 ? 0.782 -2.118 30.577 1.00 87.50 87 ALA A CA 1
ATOM 672 C C . ALA A 1 87 ? 0.437 -3.183 31.630 1.00 87.50 87 ALA A C 1
ATOM 674 O O . ALA A 1 87 ? -0.019 -2.853 32.727 1.00 87.50 87 ALA A O 1
ATOM 675 N N . HIS A 1 88 ? 0.698 -4.458 31.332 1.00 85.31 88 HIS A N 1
ATOM 676 C CA . HIS A 1 88 ? 0.322 -5.567 32.211 1.00 85.31 88 HIS A CA 1
ATOM 677 C C . HIS A 1 88 ? 1.441 -6.066 33.129 1.00 85.31 88 HIS A C 1
ATOM 679 O O . HIS A 1 88 ? 1.170 -6.861 34.030 1.00 85.31 88 HIS A O 1
ATOM 685 N N . ARG A 1 89 ? 2.686 -5.602 32.936 1.00 85.00 89 ARG A N 1
ATOM 686 C CA . ARG A 1 89 ? 3.883 -6.020 33.694 1.00 85.00 89 ARG A CA 1
ATOM 687 C C . ARG A 1 89 ? 4.061 -7.545 33.765 1.00 85.00 89 ARG A C 1
ATOM 689 O O . ARG A 1 89 ? 4.588 -8.068 34.746 1.00 85.00 89 ARG A O 1
ATOM 696 N N . ARG A 1 90 ? 3.611 -8.268 32.736 1.00 82.38 90 ARG A N 1
ATOM 697 C CA . ARG A 1 90 ? 3.711 -9.731 32.623 1.00 82.38 90 ARG A CA 1
ATOM 698 C C . ARG A 1 90 ? 3.914 -10.161 31.167 1.00 82.38 90 ARG A C 1
ATOM 700 O O . ARG A 1 90 ? 3.585 -9.390 30.266 1.00 82.38 90 ARG A O 1
ATOM 707 N N . PRO A 1 91 ? 4.407 -11.389 30.919 1.00 79.94 91 PRO A N 1
ATOM 708 C CA . PRO A 1 91 ? 4.425 -11.962 29.578 1.00 79.94 91 PRO A CA 1
ATOM 709 C C . PRO A 1 91 ? 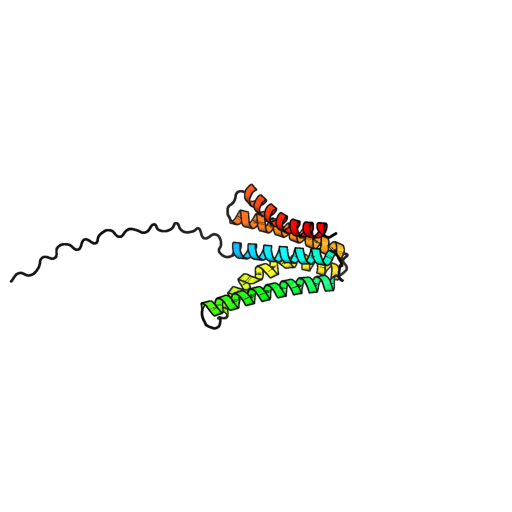3.011 -12.062 28.990 1.00 79.94 91 PRO A C 1
ATOM 711 O O . PRO A 1 91 ? 2.043 -12.330 29.713 1.00 79.94 91 PRO A O 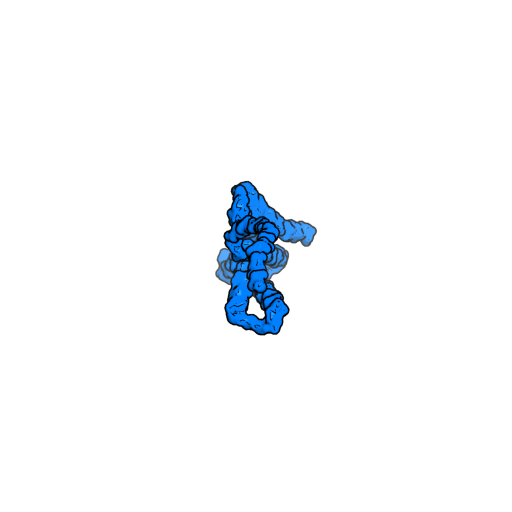1
ATOM 714 N N . LEU A 1 92 ? 2.912 -11.882 27.671 1.00 77.69 92 LEU A N 1
ATOM 715 C CA . LEU A 1 92 ? 1.653 -12.010 26.943 1.00 77.69 92 LEU A CA 1
ATOM 716 C C . LEU A 1 92 ? 1.232 -13.470 26.785 1.00 77.69 92 LEU A C 1
ATOM 718 O O . LEU A 1 92 ? 2.040 -14.367 26.539 1.00 77.69 92 LEU A O 1
ATOM 722 N N . SER A 1 93 ? -0.071 -13.689 26.872 1.00 84.12 93 SER A N 1
ATOM 723 C CA . SER A 1 93 ? -0.743 -14.918 26.482 1.00 84.12 93 SER A CA 1
ATOM 724 C C . SER A 1 93 ? -0.771 -15.077 24.956 1.00 84.12 93 SER A C 1
ATOM 726 O O . SER A 1 93 ? -0.613 -14.131 24.180 1.00 84.12 93 SER A O 1
ATOM 728 N N . ARG A 1 94 ? -1.032 -16.306 24.496 1.00 79.25 94 ARG A N 1
ATOM 729 C CA . ARG A 1 94 ? -1.201 -16.605 23.062 1.00 79.25 94 ARG A CA 1
ATOM 730 C C . ARG A 1 94 ? -2.392 -15.870 22.435 1.00 79.25 94 ARG A C 1
ATOM 732 O O . ARG A 1 94 ? -2.404 -15.660 21.225 1.00 79.25 94 ARG A O 1
ATOM 739 N N . GLU A 1 95 ? -3.395 -15.519 23.232 1.00 78.81 95 GLU A N 1
ATOM 740 C CA . GLU A 1 95 ? -4.588 -14.793 22.791 1.00 78.81 95 GLU A CA 1
ATOM 741 C C . GLU A 1 95 ? -4.282 -13.309 22.570 1.00 78.81 95 GLU A C 1
ATOM 743 O O . GLU A 1 95 ? -4.628 -12.778 21.516 1.00 78.81 95 GLU A O 1
ATOM 748 N N . GLU A 1 96 ? -3.533 -12.689 23.485 1.00 77.31 96 GLU A N 1
ATOM 749 C CA . GLU A 1 96 ? -3.019 -11.316 23.347 1.00 77.31 96 GLU A CA 1
ATOM 750 C C . GLU A 1 96 ? -2.102 -11.206 22.114 1.00 77.31 96 GLU A C 1
ATOM 752 O O . GLU A 1 96 ? -2.282 -10.322 21.277 1.00 77.31 96 GLU A O 1
ATOM 757 N N . LEU A 1 97 ? -1.217 -12.189 21.893 1.00 78.69 97 LEU A N 1
ATOM 758 C CA . LEU A 1 97 ? -0.368 -12.229 20.695 1.00 78.69 97 LEU A CA 1
ATOM 759 C C . LEU A 1 97 ? -1.177 -12.359 19.388 1.00 78.69 97 LEU A C 1
ATOM 761 O O . LEU A 1 97 ? -0.831 -11.758 18.372 1.00 78.69 97 LEU A O 1
ATOM 765 N N . ARG A 1 98 ? -2.280 -13.120 19.387 1.00 79.31 98 ARG A N 1
ATOM 766 C CA . ARG A 1 98 ? -3.206 -13.173 18.237 1.00 79.31 98 ARG A CA 1
ATOM 767 C C . ARG A 1 98 ? -3.936 -11.844 18.024 1.00 79.31 98 ARG A C 1
ATOM 769 O O . ARG A 1 98 ? -4.234 -11.508 16.877 1.00 79.31 98 ARG A O 1
ATOM 776 N N . GLY A 1 99 ? -4.218 -11.105 19.095 1.00 77.12 99 GLY A N 1
ATOM 777 C CA . GLY A 1 99 ? -4.750 -9.743 19.037 1.00 77.12 99 GLY A CA 1
ATOM 778 C C . GLY A 1 99 ? -3.816 -8.804 18.274 1.00 77.12 99 GLY A C 1
ATOM 779 O O . GLY A 1 99 ? -4.256 -8.151 17.329 1.00 77.12 99 GLY A O 1
ATOM 780 N N . ILE A 1 100 ? -2.518 -8.850 18.585 1.00 77.50 100 ILE A N 1
ATOM 781 C CA . ILE A 1 100 ? -1.479 -8.073 17.889 1.00 77.50 100 ILE A CA 1
ATOM 782 C C . ILE A 1 100 ? -1.482 -8.372 16.385 1.00 77.50 100 ILE A C 1
ATOM 784 O O . ILE A 1 100 ? -1.519 -7.461 15.559 1.00 77.50 100 ILE A O 1
ATOM 788 N N . TRP A 1 101 ? -1.542 -9.648 15.995 1.00 77.75 101 TRP A N 1
ATOM 789 C CA . TRP A 1 101 ? -1.602 -10.013 14.576 1.00 77.75 101 TRP A CA 1
ATOM 790 C C . TRP A 1 101 ? -2.845 -9.477 13.861 1.00 77.75 101 TRP A C 1
ATOM 792 O O . TRP A 1 101 ? -2.745 -9.065 12.709 1.00 77.75 101 TRP A O 1
ATOM 802 N N . ARG A 1 102 ? -4.009 -9.421 14.523 1.00 77.00 102 ARG A N 1
ATOM 803 C CA . ARG A 1 102 ? -5.218 -8.800 13.941 1.00 77.00 102 ARG A CA 1
ATOM 804 C C . ARG A 1 102 ? -5.056 -7.300 13.722 1.00 77.00 102 ARG A C 1
ATOM 806 O O . ARG A 1 102 ? -5.638 -6.762 12.785 1.00 77.00 102 ARG A O 1
ATOM 813 N N . VAL A 1 103 ? -4.270 -6.648 14.571 1.00 71.19 103 VAL A N 1
ATOM 814 C CA . VAL A 1 103 ? -3.957 -5.222 14.484 1.00 71.19 103 VAL A CA 1
ATOM 815 C C . VAL A 1 103 ? -2.933 -4.939 13.378 1.00 71.19 103 VAL A C 1
ATOM 817 O O . VAL A 1 103 ? -2.962 -3.858 12.803 1.00 71.19 103 VAL A O 1
ATOM 820 N N . VAL A 1 104 ? -2.062 -5.889 13.030 1.00 74.12 104 VAL A N 1
ATOM 821 C CA . VAL A 1 104 ? -0.970 -5.707 12.046 1.00 74.12 104 VAL A CA 1
ATOM 822 C C . VAL A 1 104 ? -1.303 -6.245 10.649 1.00 74.12 104 VAL A C 1
ATOM 824 O O . VAL A 1 104 ? -0.869 -5.685 9.643 1.00 74.12 104 VAL A O 1
ATOM 827 N N . ALA A 1 105 ? -2.141 -7.281 10.556 1.00 76.62 105 ALA A N 1
ATOM 828 C CA . ALA A 1 105 ? -2.613 -7.847 9.290 1.00 76.62 105 ALA A CA 1
ATOM 829 C C . ALA A 1 105 ? -3.116 -6.823 8.245 1.00 76.62 105 ALA A C 1
ATOM 831 O O . ALA A 1 105 ? -2.860 -7.043 7.060 1.00 76.62 105 ALA A O 1
ATOM 832 N N . PRO A 1 106 ? -3.789 -5.711 8.612 1.00 76.12 106 PRO A N 1
ATOM 833 C CA . PRO A 1 106 ? -4.279 -4.735 7.638 1.00 76.12 106 PRO A CA 1
ATOM 834 C C . PRO A 1 106 ? -3.159 -4.061 6.839 1.00 76.12 106 PRO A C 1
ATOM 836 O O . PRO A 1 106 ? -3.334 -3.818 5.649 1.00 76.12 106 PRO A O 1
ATOM 839 N N . VAL A 1 107 ? -2.007 -3.803 7.472 1.00 74.31 107 VAL A N 1
ATOM 840 C CA . VAL A 1 107 ? -0.831 -3.202 6.820 1.00 74.31 107 VAL A CA 1
ATOM 841 C C . VAL A 1 107 ? -0.279 -4.154 5.773 1.00 74.31 107 VAL A C 1
ATOM 843 O O . VAL A 1 107 ? -0.090 -3.768 4.624 1.00 74.31 107 VAL A O 1
ATOM 846 N N . MET A 1 108 ? -0.086 -5.422 6.151 1.00 78.00 108 MET A N 1
ATOM 847 C CA . MET A 1 108 ? 0.403 -6.437 5.224 1.00 78.00 108 MET A CA 1
ATOM 848 C C . MET A 1 108 ? -0.555 -6.619 4.053 1.00 78.00 108 MET A C 1
ATOM 850 O O . MET A 1 108 ? -0.118 -6.545 2.912 1.00 78.00 108 MET A O 1
ATOM 854 N N . LEU A 1 109 ? -1.848 -6.822 4.323 1.00 76.56 109 LEU A N 1
ATOM 855 C CA . LEU A 1 109 ? -2.843 -7.126 3.294 1.00 76.56 109 LEU A CA 1
ATOM 856 C C . LEU A 1 109 ? -3.121 -5.941 2.364 1.00 76.56 109 LEU A C 1
ATOM 858 O O . LEU A 1 109 ? -3.248 -6.145 1.160 1.00 76.56 109 LEU A O 1
ATOM 862 N N . GLY A 1 110 ? -3.198 -4.720 2.903 1.00 71.81 110 GLY A N 1
ATOM 863 C CA . GLY A 1 110 ? -3.466 -3.515 2.115 1.00 71.81 110 GLY A CA 1
ATOM 864 C C . GLY A 1 110 ? -2.363 -3.212 1.102 1.00 71.81 110 GLY A C 1
ATOM 865 O O . GLY A 1 110 ? -2.661 -2.757 0.007 1.00 71.81 110 GLY A O 1
ATOM 866 N N . ALA A 1 111 ? -1.117 -3.540 1.441 1.00 73.00 111 ALA A N 1
ATOM 867 C CA . ALA A 1 111 ? 0.082 -3.232 0.666 1.00 73.00 111 ALA A CA 1
ATOM 868 C C . ALA A 1 111 ? 0.510 -4.320 -0.345 1.00 73.00 111 ALA A C 1
ATOM 870 O O . ALA A 1 111 ? 1.466 -4.128 -1.097 1.00 73.00 111 ALA A O 1
ATOM 871 N N . GLN A 1 112 ? -0.148 -5.486 -0.373 1.00 82.88 112 GLN A N 1
ATOM 872 C CA . GLN A 1 112 ? 0.229 -6.559 -1.305 1.00 82.88 112 GLN A CA 1
ATOM 873 C C . GLN A 1 112 ? -0.147 -6.333 -2.777 1.00 82.88 112 GLN A C 1
ATOM 875 O O . GLN A 1 112 ? 0.605 -6.821 -3.622 1.00 82.88 112 GLN A O 1
ATOM 880 N N . PRO A 1 113 ? -1.253 -5.655 -3.147 1.00 88.62 113 PRO A N 1
ATOM 881 C CA . PRO A 1 113 ? -1.660 -5.583 -4.551 1.00 88.62 113 PRO A CA 1
ATOM 882 C C . PRO A 1 113 ? -0.568 -5.067 -5.509 1.00 88.62 113 PRO A C 1
ATOM 884 O O . PRO A 1 113 ? -0.340 -5.731 -6.520 1.00 88.62 113 PRO A O 1
ATOM 887 N N . PRO A 1 114 ? 0.209 -4.013 -5.193 1.00 87.50 114 PRO A N 1
ATOM 888 C CA . PRO A 1 114 ? 1.328 -3.601 -6.047 1.00 87.50 114 PRO A CA 1
ATOM 889 C C . PRO A 1 114 ? 2.480 -4.612 -6.087 1.00 87.50 114 PRO A C 1
ATOM 891 O O . PRO A 1 114 ? 3.131 -4.777 -7.114 1.00 87.50 114 PRO A O 1
ATOM 894 N N . THR A 1 115 ? 2.705 -5.354 -4.998 1.00 88.75 115 THR A N 1
ATOM 895 C CA . THR A 1 115 ? 3.706 -6.434 -4.975 1.00 88.75 115 THR A CA 1
ATOM 896 C C . THR A 1 115 ? 3.317 -7.545 -5.952 1.00 88.75 115 THR A C 1
ATOM 898 O O . THR A 1 115 ? 4.175 -8.078 -6.651 1.00 88.75 115 THR A O 1
ATOM 901 N N . VAL A 1 116 ? 2.022 -7.860 -6.069 1.00 92.00 116 VAL A N 1
ATOM 902 C CA . VAL A 1 116 ? 1.521 -8.824 -7.061 1.00 92.00 116 VAL A CA 1
ATOM 903 C C . VAL A 1 116 ? 1.788 -8.334 -8.486 1.00 92.00 116 VAL A C 1
ATOM 905 O O . VAL A 1 116 ? 2.226 -9.124 -9.317 1.00 92.00 116 VAL A O 1
ATOM 908 N N . VAL A 1 117 ? 1.598 -7.042 -8.767 1.00 93.12 117 VAL A N 1
ATOM 909 C CA . VAL A 1 117 ? 1.905 -6.455 -10.085 1.00 93.12 117 VAL A CA 1
ATOM 910 C C . VAL A 1 117 ? 3.393 -6.613 -10.431 1.00 93.12 117 VAL A C 1
ATOM 912 O O . VAL A 1 117 ? 3.727 -7.059 -11.531 1.00 93.12 117 VAL A O 1
ATOM 915 N N . LEU A 1 118 ? 4.293 -6.339 -9.482 1.00 91.31 118 LEU A N 1
ATOM 916 C CA . LEU A 1 118 ? 5.735 -6.537 -9.674 1.00 91.31 118 LEU A CA 1
ATOM 917 C C . LEU A 1 118 ? 6.107 -8.016 -9.866 1.00 91.31 118 LEU A C 1
ATOM 919 O O . LEU A 1 118 ? 6.963 -8.334 -10.693 1.00 91.31 118 LEU A O 1
ATOM 923 N N . LEU A 1 119 ? 5.436 -8.938 -9.169 1.00 92.31 119 LEU A N 1
ATOM 924 C CA . LEU A 1 119 ? 5.636 -10.376 -9.367 1.00 92.31 119 LEU A CA 1
ATOM 925 C C . LEU A 1 119 ? 5.203 -10.825 -10.766 1.00 92.31 119 LEU A C 1
ATOM 927 O O . LEU A 1 119 ? 5.894 -11.628 -11.386 1.00 92.31 119 LEU A O 1
ATOM 931 N N . ILE A 1 120 ? 4.104 -10.281 -11.296 1.00 92.69 120 ILE A N 1
ATOM 932 C CA . ILE A 1 120 ? 3.675 -10.538 -12.678 1.00 92.69 120 ILE A CA 1
ATOM 933 C C . ILE A 1 120 ? 4.752 -10.048 -13.664 1.00 92.69 120 ILE A C 1
ATOM 935 O O . ILE A 1 120 ? 5.067 -10.742 -14.630 1.00 92.69 120 ILE A O 1
ATOM 939 N N . SER A 1 121 ? 5.398 -8.911 -13.391 1.00 94.25 121 SER A N 1
ATOM 940 C CA . SER A 1 121 ? 6.554 -8.452 -14.176 1.00 94.25 121 SER A CA 1
ATOM 941 C C . SER A 1 121 ? 7.759 -9.387 -14.060 1.00 94.25 121 SER A C 1
ATOM 943 O O . SER A 1 121 ? 8.411 -9.677 -15.061 1.00 94.25 121 SER A O 1
ATOM 945 N N . ALA A 1 122 ? 8.015 -9.951 -12.877 1.00 92.75 122 ALA A N 1
ATOM 946 C CA . ALA A 1 122 ? 9.084 -10.933 -12.675 1.00 92.75 122 ALA A CA 1
ATOM 947 C C . ALA A 1 122 ? 8.878 -12.241 -13.447 1.00 92.75 122 ALA A C 1
ATOM 949 O O . ALA A 1 122 ? 9.854 -12.915 -13.770 1.00 92.75 122 ALA A O 1
ATOM 950 N N . LEU A 1 123 ? 7.634 -12.572 -13.792 1.00 94.75 123 LEU A N 1
ATOM 951 C CA . LEU A 1 123 ? 7.302 -13.687 -14.679 1.00 94.75 123 LEU A CA 1
ATOM 952 C C . LEU A 1 123 ? 7.450 -13.337 -16.173 1.00 94.75 123 LEU A C 1
ATOM 954 O O . LEU A 1 123 ? 7.264 -14.206 -17.020 1.00 94.75 123 LEU A O 1
ATOM 958 N N . GLY A 1 124 ? 7.797 -12.089 -16.506 1.00 91.25 124 GLY A N 1
ATOM 959 C CA . GLY A 1 124 ? 8.056 -11.629 -17.872 1.00 91.25 124 GLY A CA 1
ATOM 960 C C . GLY A 1 124 ? 6.827 -11.127 -18.633 1.00 91.25 124 GLY A C 1
ATOM 961 O O . GLY A 1 124 ? 6.925 -10.890 -19.833 1.00 91.25 124 GLY A O 1
ATOM 962 N N . PHE A 1 125 ? 5.676 -10.951 -17.975 1.00 95.31 125 PHE A N 1
ATOM 963 C CA . PHE A 1 125 ? 4.449 -10.495 -18.646 1.00 95.31 125 PHE A CA 1
ATOM 964 C C . PHE A 1 125 ? 4.452 -9.000 -18.998 1.00 95.31 125 PHE A C 1
ATOM 966 O O . PHE A 1 125 ? 3.719 -8.592 -19.897 1.00 95.31 125 PHE A O 1
ATOM 973 N N . LEU A 1 126 ? 5.236 -8.179 -18.291 1.00 94.94 126 LEU A N 1
ATOM 974 C CA . LEU A 1 126 ? 5.341 -6.737 -18.523 1.00 94.94 126 LEU A CA 1
ATOM 975 C C . LEU A 1 126 ? 6.704 -6.181 -18.069 1.00 94.94 126 LEU A C 1
ATOM 977 O O . LEU A 1 126 ? 7.298 -6.748 -17.144 1.00 94.94 126 LEU A O 1
ATOM 981 N N . PRO A 1 127 ? 7.184 -5.072 -18.668 1.00 94.69 127 PRO A N 1
ATOM 982 C CA . PRO A 1 127 ? 8.372 -4.351 -18.205 1.00 94.69 127 PRO A CA 1
ATOM 983 C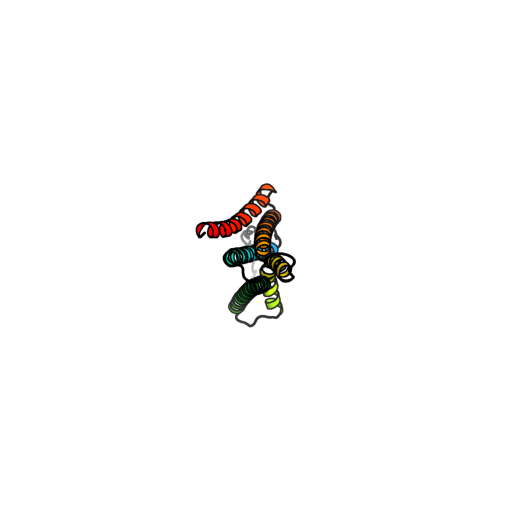 C . PRO A 1 127 ? 8.233 -3.879 -16.752 1.00 94.69 127 PRO A C 1
ATOM 985 O O . PRO A 1 127 ? 7.118 -3.635 -16.281 1.00 94.69 127 PRO A O 1
ATOM 988 N N . VAL A 1 128 ? 9.357 -3.746 -16.042 1.00 94.06 128 VAL A N 1
ATOM 989 C CA . VAL A 1 128 ? 9.349 -3.355 -14.621 1.00 94.06 128 VAL A CA 1
ATOM 990 C C . VAL A 1 128 ? 8.851 -1.928 -14.433 1.00 94.06 128 VAL A C 1
ATOM 992 O O . VAL A 1 128 ? 8.152 -1.649 -13.469 1.00 94.06 128 VAL A O 1
ATOM 995 N N . GLU A 1 129 ? 9.139 -1.053 -15.387 1.00 93.94 129 GLU A N 1
ATOM 996 C CA . GLU A 1 129 ? 8.714 0.341 -15.414 1.00 93.94 129 GLU A CA 1
ATOM 997 C C . GLU A 1 129 ? 7.185 0.410 -15.469 1.00 93.94 129 GLU A C 1
ATOM 999 O O . GLU A 1 129 ? 6.546 0.990 -14.598 1.00 93.94 129 GLU A O 1
ATOM 1004 N N . THR A 1 130 ? 6.582 -0.328 -16.408 1.00 95.38 130 THR A N 1
ATOM 1005 C CA . THR A 1 130 ? 5.122 -0.450 -16.510 1.00 95.38 130 THR A CA 1
ATOM 1006 C C . THR A 1 130 ? 4.515 -1.073 -15.254 1.00 95.38 130 THR A C 1
ATOM 1008 O O . THR A 1 130 ? 3.418 -0.703 -14.844 1.00 95.38 130 THR A O 1
ATOM 1011 N N . ALA A 1 131 ? 5.203 -2.025 -14.625 1.00 95.31 131 ALA A N 1
ATOM 1012 C CA . ALA A 1 131 ? 4.730 -2.650 -13.397 1.00 95.31 131 ALA A CA 1
ATOM 1013 C C . ALA A 1 131 ? 4.761 -1.692 -12.200 1.00 95.31 131 ALA A C 1
ATOM 1015 O O . ALA A 1 131 ? 3.844 -1.721 -11.379 1.00 95.31 131 ALA A O 1
ATOM 1016 N N . ILE A 1 132 ? 5.782 -0.835 -12.119 1.00 94.50 132 ILE A N 1
ATOM 1017 C CA . ILE A 1 132 ? 5.870 0.239 -11.130 1.00 94.50 132 ILE A CA 1
ATOM 1018 C C . ILE A 1 132 ? 4.725 1.231 -11.354 1.00 94.50 132 ILE A C 1
ATOM 1020 O O . ILE A 1 132 ? 3.975 1.479 -10.412 1.00 94.50 132 ILE A O 1
ATOM 1024 N N . ASP A 1 133 ? 4.509 1.698 -12.587 1.00 94.69 133 ASP A N 1
ATOM 1025 C CA . ASP A 1 133 ? 3.422 2.630 -12.923 1.00 94.69 133 ASP A CA 1
ATOM 1026 C C . ASP A 1 133 ? 2.049 2.059 -12.552 1.00 94.69 133 ASP A C 1
ATOM 1028 O O . ASP A 1 133 ? 1.249 2.690 -11.856 1.00 94.69 133 ASP A O 1
ATOM 1032 N N . VAL A 1 134 ? 1.768 0.823 -12.976 1.00 95.81 134 VAL A N 1
ATOM 1033 C CA . VAL A 1 134 ? 0.516 0.129 -12.647 1.00 95.81 134 VAL A CA 1
ATOM 1034 C C . VAL A 1 134 ? 0.384 -0.058 -11.134 1.00 95.81 134 VAL A C 1
ATOM 1036 O O . VAL A 1 134 ? -0.716 0.090 -10.597 1.00 95.81 134 VAL A O 1
ATOM 1039 N N . GLY A 1 135 ? 1.483 -0.340 -10.432 1.00 94.56 135 GLY A N 1
ATOM 1040 C CA . GLY A 1 135 ? 1.528 -0.417 -8.974 1.00 94.56 135 GLY A CA 1
ATOM 1041 C C . GLY A 1 135 ? 1.128 0.899 -8.302 1.00 94.56 135 GLY A C 1
ATOM 1042 O O . GLY A 1 135 ? 0.272 0.891 -7.420 1.00 94.56 135 GLY A O 1
ATOM 1043 N N . GLN A 1 136 ? 1.663 2.031 -8.765 1.00 94.75 136 GLN A N 1
ATOM 1044 C CA . GLN A 1 136 ? 1.326 3.357 -8.235 1.00 94.75 136 GLN A CA 1
ATOM 1045 C C . GLN A 1 136 ? -0.150 3.703 -8.462 1.00 94.75 136 GLN A C 1
ATOM 1047 O O . GLN A 1 136 ? -0.842 4.137 -7.539 1.00 94.75 136 GLN A O 1
ATOM 1052 N N . TRP A 1 137 ? -0.672 3.458 -9.669 1.00 96.06 137 TRP A N 1
ATOM 1053 C CA . TRP A 1 137 ? -2.095 3.656 -9.961 1.00 96.06 137 TRP A CA 1
ATOM 1054 C C . TRP A 1 137 ? -2.993 2.740 -9.127 1.00 96.06 137 TRP A C 1
ATOM 1056 O O . TRP A 1 137 ? -4.062 3.162 -8.680 1.00 96.06 137 TRP A O 1
ATOM 1066 N N . THR A 1 138 ? -2.547 1.507 -8.879 1.00 94.75 138 THR A N 1
ATOM 1067 C CA . THR A 1 138 ? -3.239 0.559 -7.998 1.00 94.75 138 THR A CA 1
ATOM 1068 C C . THR A 1 138 ? -3.306 1.097 -6.570 1.00 94.75 138 THR A C 1
ATOM 1070 O O . THR A 1 138 ? -4.385 1.091 -5.976 1.00 94.75 138 THR A O 1
ATOM 1073 N N . ASP A 1 139 ? -2.206 1.632 -6.038 1.00 92.94 139 ASP A N 1
ATOM 1074 C CA . ASP A 1 139 ? -2.178 2.237 -4.703 1.00 92.94 139 ASP A CA 1
ATOM 1075 C C . ASP A 1 139 ? -3.088 3.455 -4.586 1.00 92.94 139 ASP A C 1
ATOM 1077 O O . ASP A 1 139 ? -3.864 3.552 -3.635 1.00 92.94 139 ASP A O 1
ATOM 1081 N N . LEU A 1 140 ? -3.060 4.363 -5.565 1.00 95.00 140 LEU A N 1
ATOM 1082 C CA . LEU A 1 140 ? -3.953 5.524 -5.587 1.00 95.00 140 LEU A CA 1
ATOM 1083 C C . LEU A 1 140 ? -5.428 5.103 -5.628 1.00 95.00 140 LEU A C 1
ATOM 1085 O O . LEU A 1 140 ? -6.251 5.653 -4.892 1.00 95.0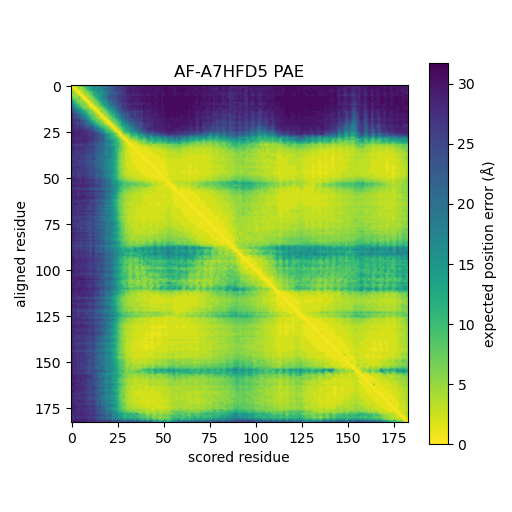0 140 LEU A O 1
ATOM 1089 N N . ALA A 1 141 ? -5.767 4.102 -6.445 1.00 95.06 141 ALA A N 1
ATOM 1090 C CA . ALA A 1 141 ? -7.122 3.566 -6.513 1.00 95.06 141 ALA A CA 1
ATOM 1091 C C . ALA A 1 141 ? -7.549 2.938 -5.178 1.00 95.06 141 ALA A C 1
ATOM 1093 O O . ALA A 1 141 ? -8.667 3.168 -4.711 1.00 95.06 141 ALA A O 1
ATOM 1094 N N . LEU A 1 142 ? -6.663 2.184 -4.524 1.00 93.12 142 LEU A N 1
ATOM 1095 C CA . LEU A 1 142 ? -6.940 1.595 -3.216 1.00 93.12 142 LEU A CA 1
ATOM 1096 C C . LEU A 1 142 ? -7.081 2.663 -2.129 1.00 93.12 142 LEU A C 1
ATOM 1098 O O . LEU A 1 142 ? -8.023 2.581 -1.342 1.00 93.12 142 LEU A O 1
ATOM 1102 N N . LEU A 1 143 ? -6.232 3.694 -2.113 1.00 93.12 143 LEU A N 1
ATOM 1103 C CA . LEU A 1 143 ? -6.355 4.841 -1.205 1.00 93.12 143 LEU A CA 1
ATOM 1104 C C . LEU A 1 143 ? -7.720 5.517 -1.351 1.00 93.12 143 LEU A C 1
ATOM 1106 O O . LEU A 1 143 ? -8.399 5.755 -0.347 1.00 93.12 143 LEU A O 1
ATOM 1110 N N . TYR A 1 144 ? -8.159 5.754 -2.590 1.00 94.69 144 TYR A N 1
ATOM 1111 C CA . TYR A 1 144 ? -9.488 6.289 -2.867 1.00 94.69 144 TYR A CA 1
ATOM 1112 C C . TYR A 1 144 ? -10.584 5.383 -2.297 1.00 94.69 144 TYR A C 1
ATOM 1114 O O . TYR A 1 144 ? -11.437 5.838 -1.532 1.00 94.69 144 TYR A O 1
ATOM 1122 N N . LEU A 1 145 ? -10.548 4.086 -2.622 1.00 92.69 145 LEU A N 1
ATOM 1123 C CA . LEU A 1 145 ? -11.555 3.116 -2.189 1.00 92.69 145 LEU A CA 1
ATOM 1124 C C . LEU A 1 145 ? -11.612 2.978 -0.664 1.00 92.69 145 LEU A C 1
ATOM 1126 O O . LEU A 1 145 ? -12.708 2.956 -0.098 1.00 92.69 145 LEU A O 1
ATOM 1130 N N . PHE A 1 146 ? -10.463 2.932 0.016 1.00 89.56 146 PHE A N 1
ATOM 1131 C CA . PHE A 1 146 ? -10.400 2.906 1.475 1.00 89.56 146 PHE A CA 1
ATOM 1132 C C . PHE A 1 146 ? -10.950 4.194 2.083 1.00 89.56 146 PHE A C 1
ATOM 1134 O O . PHE A 1 146 ? -11.768 4.114 2.999 1.00 89.56 146 PHE A O 1
ATOM 1141 N N . GLY A 1 147 ? -10.594 5.365 1.549 1.00 89.75 147 GLY A N 1
ATOM 1142 C CA . GLY A 1 147 ? -11.133 6.641 2.020 1.00 89.75 147 GLY A CA 1
ATOM 1143 C C . GLY A 1 147 ? -12.654 6.732 1.851 1.00 89.75 147 GLY A C 1
ATOM 1144 O O . GLY A 1 147 ? -13.359 7.067 2.805 1.00 89.75 147 GLY A O 1
ATOM 1145 N N . VAL A 1 148 ? -13.195 6.322 0.696 1.00 90.62 148 VAL A N 1
ATOM 1146 C CA . VAL A 1 148 ? -14.652 6.234 0.493 1.00 90.62 148 VAL A CA 1
ATOM 1147 C C . VAL A 1 148 ? -15.275 5.251 1.476 1.00 90.62 148 VAL A C 1
ATOM 1149 O O . VAL A 1 148 ? -16.293 5.556 2.102 1.00 90.62 148 VAL A O 1
ATOM 1152 N N . ARG A 1 149 ? -14.672 4.072 1.660 1.00 88.81 149 ARG A N 1
ATOM 1153 C CA . ARG A 1 149 ? -15.191 3.049 2.572 1.00 88.81 149 ARG A CA 1
ATOM 1154 C C . ARG A 1 149 ? -15.246 3.555 4.010 1.00 88.81 149 ARG A C 1
ATOM 1156 O O . ARG A 1 149 ? -16.261 3.320 4.665 1.00 88.81 149 ARG A O 1
ATOM 1163 N N . VAL A 1 150 ? -14.219 4.268 4.471 1.00 86.12 150 VAL A N 1
ATOM 1164 C CA . VAL A 1 150 ? -14.178 4.909 5.795 1.00 86.12 150 VAL A CA 1
ATOM 1165 C C . VAL A 1 150 ? -15.310 5.920 5.936 1.00 86.12 150 VAL A C 1
ATOM 1167 O O . VAL A 1 150 ? -16.094 5.811 6.880 1.00 86.12 150 VAL A O 1
ATOM 1170 N N . GLY A 1 151 ? -15.480 6.827 4.969 1.00 85.56 151 GLY A N 1
ATOM 1171 C CA . GLY A 1 151 ? -16.575 7.801 4.989 1.00 85.56 151 GLY A CA 1
ATOM 1172 C C . GLY A 1 151 ? -17.959 7.140 5.021 1.00 85.56 151 GLY A C 1
ATOM 1173 O O . GLY A 1 151 ? -18.843 7.549 5.776 1.00 85.56 151 GLY A O 1
ATOM 1174 N N . ARG A 1 152 ? -18.143 6.037 4.281 1.00 88.12 152 ARG A N 1
ATOM 1175 C CA . ARG A 1 152 ? -19.391 5.253 4.307 1.00 88.12 152 ARG A CA 1
ATOM 1176 C C . ARG A 1 152 ? -19.641 4.573 5.655 1.00 88.12 152 ARG A C 1
ATOM 1178 O O . ARG A 1 152 ? -20.787 4.530 6.094 1.00 88.12 152 ARG A O 1
ATOM 1185 N N . VAL A 1 153 ? -18.606 4.035 6.304 1.00 85.38 153 VAL A N 1
ATOM 1186 C CA . VAL A 1 153 ? -18.716 3.402 7.636 1.00 85.38 153 VAL A CA 1
ATOM 1187 C C . VAL A 1 153 ? -19.008 4.437 8.715 1.00 85.38 153 VAL A C 1
ATOM 1189 O O . VAL A 1 153 ? -19.796 4.162 9.615 1.00 85.38 153 VAL A O 1
ATOM 1192 N N . ALA A 1 154 ? -18.466 5.645 8.574 1.00 82.44 154 ALA A N 1
ATOM 1193 C CA . ALA A 1 154 ? -18.763 6.789 9.430 1.00 82.44 154 ALA A CA 1
ATOM 1194 C C . ALA A 1 154 ? -20.173 7.387 9.206 1.00 82.44 154 ALA A C 1
ATOM 1196 O O . ALA A 1 154 ? -20.457 8.474 9.697 1.00 82.44 154 ALA A O 1
ATOM 1197 N N . GLN A 1 155 ? -21.049 6.701 8.456 1.00 81.31 155 GLN A N 1
ATOM 1198 C CA . GLN A 1 155 ? -22.409 7.134 8.105 1.00 81.31 155 GLN A CA 1
ATOM 1199 C C . GLN A 1 155 ? -22.487 8.518 7.443 1.00 81.31 155 GLN A C 1
ATOM 1201 O O . GLN A 1 155 ? -23.518 9.187 7.492 1.00 81.31 155 GLN A O 1
ATOM 1206 N N . GLN A 1 156 ? -21.419 8.938 6.765 1.00 80.69 156 GLN A N 1
ATOM 1207 C CA . GLN A 1 156 ? -21.430 10.181 6.008 1.00 80.69 156 GLN A CA 1
ATOM 1208 C C . GLN A 1 156 ? -22.312 10.052 4.757 1.00 80.69 156 GLN A C 1
ATOM 1210 O O . GLN A 1 156 ? -22.510 8.957 4.206 1.00 80.69 156 GLN A O 1
ATOM 1215 N N . THR A 1 157 ? -22.822 11.190 4.279 1.00 89.69 157 THR A N 1
ATOM 1216 C CA . THR A 1 157 ? -23.494 11.274 2.977 1.00 89.69 157 THR A CA 1
ATOM 1217 C C . THR A 1 157 ? -22.519 10.905 1.854 1.00 89.69 157 THR A C 1
ATOM 1219 O O . THR A 1 157 ? -21.303 11.034 2.000 1.00 89.69 157 THR A O 1
ATOM 1222 N N . TRP A 1 158 ? -23.033 10.434 0.714 1.00 91.44 158 TRP A N 1
ATOM 1223 C CA . TRP A 1 158 ? -22.194 10.036 -0.426 1.00 91.44 158 TRP A CA 1
ATOM 1224 C C . TRP A 1 158 ? -21.163 11.094 -0.857 1.00 91.44 158 TRP A C 1
ATOM 1226 O O . TRP A 1 158 ? -20.010 10.710 -1.047 1.00 91.44 158 TRP A O 1
ATOM 1236 N N . PRO A 1 159 ? -21.500 12.398 -0.945 1.00 90.81 159 PRO A N 1
ATOM 1237 C CA . PRO A 1 159 ? -20.517 13.426 -1.287 1.00 90.81 159 PRO A CA 1
ATOM 1238 C C . PRO A 1 159 ? -19.369 13.527 -0.278 1.00 90.81 159 PRO A C 1
ATOM 1240 O O . PRO A 1 159 ? -18.214 13.657 -0.671 1.00 90.81 159 PRO A O 1
ATOM 1243 N N . LEU A 1 160 ? -19.665 13.413 1.019 1.00 87.56 160 LEU A N 1
ATOM 1244 C CA . LEU A 1 160 ? -18.652 13.446 2.076 1.00 87.56 160 LEU A CA 1
ATOM 1245 C C . LEU A 1 160 ? -17.759 12.198 2.040 1.00 87.56 160 LEU A C 1
ATOM 1247 O O . LEU A 1 160 ? -16.542 12.313 2.160 1.00 87.56 160 LEU A O 1
ATOM 1251 N N . ALA A 1 161 ? -18.339 11.021 1.783 1.00 90.00 161 ALA A N 1
ATOM 1252 C CA . ALA A 1 161 ? -17.565 9.794 1.625 1.00 90.00 161 ALA A CA 1
ATOM 1253 C C . ALA A 1 161 ? -16.630 9.856 0.405 1.00 90.00 161 ALA A C 1
ATOM 1255 O O . ALA A 1 161 ? -15.458 9.506 0.512 1.00 90.00 161 ALA A O 1
ATOM 1256 N N . ILE A 1 1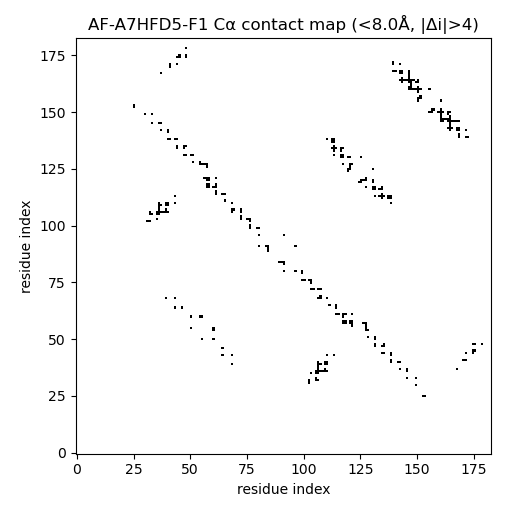62 ? -17.119 10.359 -0.733 1.00 93.12 162 ILE A N 1
ATOM 1257 C CA . ILE A 1 162 ? -16.300 10.629 -1.926 1.00 93.12 162 ILE A CA 1
ATOM 1258 C C . ILE A 1 162 ? -15.177 11.620 -1.595 1.00 93.12 162 ILE A C 1
ATOM 1260 O O . ILE A 1 162 ? -14.024 11.372 -1.942 1.00 93.12 162 ILE A O 1
ATOM 1264 N N . GLY A 1 163 ? -15.487 12.688 -0.855 1.00 92.62 163 GLY A N 1
ATOM 1265 C CA . GLY A 1 163 ? -14.498 13.650 -0.368 1.00 92.62 163 GLY A CA 1
ATOM 1266 C C . GLY A 1 163 ? -13.406 13.004 0.491 1.00 92.62 163 GLY A C 1
ATOM 1267 O O . GLY A 1 163 ? -12.230 13.298 0.303 1.00 92.62 163 GLY A O 1
ATOM 1268 N N . SER A 1 164 ? -13.760 12.061 1.368 1.00 89.75 164 SER A N 1
ATOM 1269 C CA . SER A 1 164 ? -12.781 11.301 2.158 1.00 89.75 164 SER A CA 1
ATOM 1270 C C . SER A 1 164 ? -11.848 10.459 1.280 1.00 89.75 164 SER A C 1
ATOM 1272 O O . SER A 1 164 ? -10.652 10.385 1.557 1.00 89.75 164 SER A O 1
ATOM 1274 N N . GLY A 1 165 ? -12.372 9.840 0.216 1.00 92.06 165 GLY A N 1
ATOM 1275 C CA . GLY A 1 165 ? -11.561 9.153 -0.796 1.00 92.06 165 GLY A CA 1
ATOM 1276 C C . GLY A 1 165 ? -10.616 10.103 -1.524 1.00 92.06 165 GLY A C 1
ATOM 1277 O O . GLY A 1 165 ? -9.428 9.812 -1.672 1.00 92.06 165 GLY A O 1
ATOM 1278 N N . ALA A 1 166 ? -11.123 11.266 -1.933 1.00 94.94 166 ALA A N 1
ATOM 1279 C CA . ALA A 1 166 ? -10.335 12.285 -2.616 1.00 94.94 166 ALA A CA 1
ATOM 1280 C C . ALA A 1 166 ? -9.184 12.803 -1.740 1.00 94.94 166 ALA A C 1
ATOM 1282 O O . ALA A 1 166 ? -8.065 12.912 -2.228 1.00 94.94 166 ALA A O 1
ATOM 1283 N N . ILE A 1 167 ? -9.421 13.044 -0.445 1.00 93.94 167 ILE A N 1
ATOM 1284 C CA . ILE A 1 167 ? -8.375 13.463 0.502 1.00 93.94 167 ILE A CA 1
ATOM 1285 C C . ILE A 1 167 ? -7.291 12.384 0.635 1.00 93.94 167 ILE A C 1
ATOM 1287 O O . ILE A 1 167 ? -6.109 12.697 0.508 1.00 93.94 167 ILE A O 1
ATOM 1291 N N . ALA A 1 168 ? -7.671 11.116 0.830 1.00 92.06 168 ALA A N 1
ATOM 1292 C CA . ALA A 1 168 ? -6.711 10.010 0.933 1.00 92.06 168 ALA A CA 1
ATOM 1293 C C . ALA A 1 168 ? -5.881 9.834 -0.355 1.00 92.06 168 ALA A C 1
ATOM 1295 O O . ALA A 1 168 ? -4.676 9.583 -0.317 1.00 92.06 168 ALA A O 1
ATOM 1296 N N . THR A 1 169 ? -6.508 10.026 -1.513 1.00 94.19 169 THR A N 1
ATOM 1297 C CA . THR A 1 169 ? -5.811 9.971 -2.806 1.00 94.19 169 THR A CA 1
ATOM 1298 C C . THR A 1 169 ? -4.888 11.170 -2.984 1.00 94.19 169 THR A C 1
ATOM 1300 O O . THR A 1 169 ? -3.761 11.005 -3.433 1.00 94.19 169 THR A O 1
ATOM 1303 N N . ALA A 1 170 ? -5.321 12.367 -2.577 1.00 95.00 170 ALA A N 1
ATOM 1304 C CA . ALA A 1 170 ? -4.514 13.582 -2.637 1.00 95.00 170 ALA A CA 1
ATOM 1305 C C . ALA A 1 170 ? -3.251 13.471 -1.772 1.00 95.00 170 ALA A C 1
ATOM 1307 O O . ALA A 1 170 ? -2.190 13.922 -2.196 1.00 95.00 170 ALA A O 1
ATOM 1308 N N . THR A 1 171 ? -3.325 12.816 -0.606 1.00 93.25 171 THR A N 1
ATOM 1309 C CA . THR A 1 171 ? -2.125 12.541 0.201 1.00 93.25 171 THR A CA 1
ATOM 1310 C C . THR A 1 171 ? -1.132 11.626 -0.513 1.00 93.25 171 THR A C 1
ATOM 1312 O O . THR A 1 171 ? 0.068 11.862 -0.423 1.00 93.25 171 THR A O 1
ATOM 1315 N N . GLY A 1 172 ? -1.608 10.634 -1.272 1.00 92.62 172 GLY A N 1
ATOM 1316 C CA . GLY A 1 172 ? -0.742 9.792 -2.102 1.00 92.62 172 GLY A CA 1
ATOM 1317 C C . GLY A 1 172 ? -0.184 10.544 -3.313 1.00 92.62 172 GLY A C 1
ATOM 1318 O O . GLY A 1 172 ? 1.012 10.502 -3.578 1.00 92.62 172 GLY A O 1
ATOM 1319 N N . ALA A 1 173 ? -1.024 11.312 -4.007 1.00 93.06 173 ALA A N 1
ATOM 1320 C CA . ALA A 1 173 ? -0.612 12.131 -5.145 1.00 93.06 173 ALA A CA 1
ATOM 1321 C C . ALA A 1 173 ? 0.444 13.180 -4.758 1.00 93.06 173 ALA A C 1
ATOM 1323 O O . ALA A 1 173 ? 1.329 13.477 -5.555 1.00 93.06 173 ALA A O 1
ATOM 1324 N N . LEU A 1 174 ? 0.402 13.698 -3.524 1.00 93.56 174 LEU A N 1
ATOM 1325 C CA . LEU A 1 174 ? 1.438 14.587 -3.002 1.00 93.56 174 LEU A CA 1
ATOM 1326 C C . LEU A 1 174 ? 2.816 13.907 -2.968 1.00 93.56 174 LEU A C 1
ATOM 1328 O O . LEU A 1 174 ? 3.807 14.564 -3.260 1.00 93.56 174 LEU A O 1
ATOM 1332 N N . ILE A 1 175 ? 2.892 12.604 -2.675 1.00 90.88 175 ILE A N 1
ATOM 1333 C CA . ILE A 1 175 ? 4.155 11.843 -2.696 1.00 90.88 175 ILE A CA 1
ATOM 1334 C C . ILE A 1 175 ? 4.733 11.811 -4.119 1.00 90.88 175 ILE A C 1
ATOM 1336 O O . ILE A 1 175 ? 5.918 12.079 -4.311 1.00 90.88 175 ILE A O 1
ATOM 1340 N N . ILE A 1 176 ? 3.887 11.560 -5.123 1.00 90.12 176 ILE A N 1
ATOM 1341 C CA . ILE A 1 176 ? 4.284 11.586 -6.541 1.00 90.12 176 ILE A CA 1
ATOM 1342 C C . ILE A 1 176 ? 4.705 13.006 -6.959 1.00 90.12 176 ILE A C 1
ATOM 1344 O O . ILE A 1 176 ? 5.697 13.189 -7.660 1.00 90.12 176 ILE A O 1
ATOM 1348 N N . LEU A 1 177 ? 3.998 14.040 -6.490 1.00 89.31 177 LEU A N 1
ATOM 1349 C CA . LEU A 1 177 ? 4.345 15.431 -6.785 1.00 89.31 177 LEU A CA 1
ATOM 1350 C C . LEU A 1 177 ? 5.698 15.822 -6.182 1.00 89.31 177 LEU A C 1
ATOM 1352 O O . LEU A 1 177 ? 6.479 16.509 -6.835 1.00 89.31 177 LEU A O 1
ATOM 1356 N N . VAL A 1 178 ? 6.003 15.370 -4.964 1.00 85.12 178 VAL A N 1
ATOM 1357 C CA . VAL A 1 178 ? 7.309 15.611 -4.336 1.00 85.12 178 VAL A CA 1
ATOM 1358 C C . VAL A 1 178 ? 8.426 15.071 -5.223 1.00 85.12 178 VAL A C 1
ATOM 1360 O O . VAL A 1 178 ? 9.400 15.784 -5.443 1.00 85.12 178 VAL A O 1
ATOM 1363 N N . LYS A 1 179 ? 8.260 13.879 -5.811 1.00 80.81 179 LYS A N 1
ATOM 1364 C CA . LYS A 1 179 ? 9.206 13.352 -6.804 1.00 80.81 179 LYS A CA 1
ATOM 1365 C C . LYS A 1 179 ? 9.402 14.328 -7.969 1.00 80.81 179 LYS A C 1
ATOM 1367 O O . LYS A 1 179 ? 10.543 14.645 -8.286 1.00 80.81 179 LYS A O 1
ATOM 1372 N N . SER A 1 180 ? 8.321 14.867 -8.539 1.00 79.12 180 SER A N 1
ATOM 1373 C CA . SER A 1 180 ? 8.399 15.794 -9.683 1.00 79.12 180 SER A CA 1
ATOM 1374 C C . SER A 1 180 ? 9.142 17.109 -9.406 1.00 79.12 180 SER A C 1
ATOM 1376 O O . SER A 1 180 ? 9.541 17.778 -10.349 1.00 79.12 180 SER A O 1
ATOM 1378 N N . LEU A 1 181 ? 9.332 17.489 -8.134 1.00 83.50 181 LEU A N 1
ATOM 1379 C CA . LEU A 1 181 ? 10.108 18.677 -7.752 1.00 83.50 181 LEU A CA 1
ATOM 1380 C C . LEU A 1 181 ? 11.620 18.427 -7.722 1.00 83.50 181 LEU A C 1
ATOM 1382 O O . LEU A 1 181 ? 12.394 19.380 -7.761 1.00 83.50 181 LEU A O 1
ATOM 1386 N N . PHE A 1 182 ? 12.030 17.164 -7.592 1.00 74.94 182 PHE A N 1
ATOM 1387 C CA . PHE A 1 182 ? 13.434 16.745 -7.563 1.00 74.94 182 PHE A CA 1
ATOM 1388 C C . PHE A 1 182 ? 13.881 16.108 -8.887 1.00 74.94 182 PHE A C 1
ATOM 1390 O O . PHE A 1 182 ? 14.972 15.544 -8.939 1.00 74.94 182 PHE A O 1
ATOM 1397 N N . HIS A 1 183 ? 13.027 16.192 -9.913 1.00 54.72 183 HIS A N 1
ATOM 1398 C CA . HIS A 1 183 ? 13.318 15.854 -11.305 1.00 54.72 183 HIS A CA 1
ATOM 1399 C C . HIS A 1 183 ? 13.735 17.106 -12.075 1.00 54.72 183 HIS A C 1
ATOM 1401 O O . HIS A 1 183 ? 12.993 18.112 -11.999 1.00 54.72 183 HIS A O 1
#

Solvent-accessible surface area (backbone atoms only — not comparable to full-atom values): 10001 Å² total; per-residue (Å²): 141,88,85,80,86,90,74,84,86,80,78,77,80,82,76,76,70,80,74,73,73,79,75,73,84,67,62,89,60,56,61,63,36,50,55,38,18,46,53,27,26,48,51,48,39,51,50,43,61,59,36,65,80,63,69,55,57,27,57,57,45,24,50,51,53,49,50,50,48,51,51,52,35,49,50,52,39,49,52,52,50,51,53,52,32,66,74,66,74,45,87,78,52,76,65,57,54,51,51,42,48,66,70,31,47,31,29,50,62,52,39,3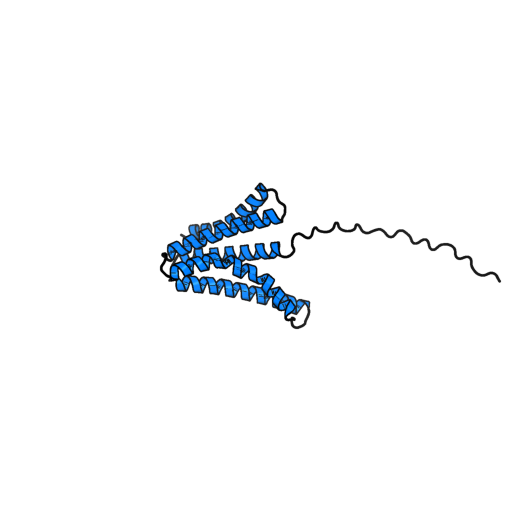9,64,39,39,53,40,21,45,46,17,50,74,65,78,43,57,46,67,60,21,41,53,53,20,44,54,48,36,40,52,48,28,24,53,49,22,26,51,50,23,50,72,70,69,43,55,71,71,55,7,49,48,37,7,51,53,43,25,48,59,44,50,48,55,57,49,56,52,61,72,78,102